Protein AF-A0A950EIN1-F1 (afdb_monomer_lite)

Radius of gyration: 24.36 Å; chains: 1; bounding box: 62×47×71 Å

Structure (mmCIF, N/CA/C/O backbone):
data_AF-A0A950EIN1-F1
#
_entry.id   AF-A0A950EIN1-F1
#
loop_
_atom_site.group_PDB
_atom_site.id
_atom_site.type_symbol
_atom_site.label_atom_id
_atom_site.label_alt_id
_atom_site.label_comp_id
_atom_site.label_asym_id
_atom_site.label_entity_id
_atom_site.label_seq_id
_atom_site.pdbx_PDB_ins_code
_atom_site.Cartn_x
_atom_site.Cartn_y
_atom_site.Cartn_z
_atom_site.occupancy
_atom_site.B_iso_or_equiv
_atom_site.auth_seq_id
_atom_site.auth_comp_id
_atom_site.auth_asym_id
_atom_site.auth_atom_id
_atom_site.pdbx_PDB_model_num
ATOM 1 N N . MET A 1 1 ? 46.227 1.718 -36.761 1.00 53.69 1 MET A N 1
ATOM 2 C CA . MET A 1 1 ? 44.840 1.189 -36.790 1.00 53.69 1 MET A CA 1
ATOM 3 C C . MET A 1 1 ? 43.814 2.268 -36.404 1.00 53.69 1 MET A C 1
ATOM 5 O O . MET A 1 1 ? 42.895 1.989 -35.657 1.00 53.69 1 MET A O 1
ATOM 9 N N . MET A 1 2 ? 43.963 3.513 -36.880 1.00 55.56 2 MET A N 1
ATOM 10 C CA . MET A 1 2 ? 43.024 4.626 -36.601 1.00 55.56 2 MET A CA 1
ATOM 11 C C . MET A 1 2 ? 42.728 5.457 -37.866 1.00 55.56 2 MET A C 1
ATOM 13 O O . MET A 1 2 ? 41.659 6.049 -37.993 1.00 55.56 2 MET A O 1
ATOM 17 N N . ASP A 1 3 ? 43.623 5.422 -38.858 1.00 60.97 3 ASP A N 1
ATOM 18 C CA . ASP A 1 3 ? 43.473 6.119 -40.143 1.00 60.97 3 ASP A CA 1
ATOM 19 C C . ASP A 1 3 ? 42.259 5.715 -41.004 1.00 60.97 3 ASP A C 1
ATOM 21 O O . ASP A 1 3 ? 41.617 6.615 -41.557 1.00 60.97 3 ASP A O 1
ATOM 25 N N . PRO A 1 4 ? 41.855 4.428 -41.118 1.00 64.12 4 PRO A N 1
ATOM 26 C CA . PRO A 1 4 ? 40.702 4.080 -41.953 1.00 64.12 4 PRO A CA 1
ATOM 27 C C . PRO A 1 4 ? 39.376 4.598 -41.371 1.00 64.12 4 PRO A C 1
ATOM 29 O O . PRO A 1 4 ? 38.547 5.117 -42.123 1.00 64.12 4 PRO A O 1
ATOM 32 N N . LEU A 1 5 ? 39.217 4.558 -40.039 1.00 61.38 5 LEU A N 1
ATOM 33 C CA . LEU A 1 5 ? 38.073 5.122 -39.305 1.00 61.38 5 LEU A CA 1
ATOM 34 C C . LEU A 1 5 ? 37.949 6.632 -39.533 1.00 61.38 5 LEU A C 1
ATOM 36 O O . LEU A 1 5 ? 36.859 7.139 -39.800 1.00 61.38 5 LEU A O 1
ATOM 40 N N . ARG A 1 6 ? 39.080 7.346 -39.520 1.00 60.38 6 ARG A N 1
ATOM 41 C CA . ARG A 1 6 ? 39.123 8.793 -39.763 1.00 60.38 6 ARG A CA 1
ATOM 42 C C . ARG A 1 6 ? 38.636 9.162 -41.168 1.00 60.38 6 ARG A C 1
ATOM 44 O O . ARG A 1 6 ? 37.932 10.160 -41.334 1.00 60.38 6 ARG A O 1
ATOM 51 N N . SER A 1 7 ? 38.974 8.356 -42.177 1.00 62.00 7 SER A N 1
ATOM 52 C CA . SER A 1 7 ? 38.569 8.608 -43.569 1.00 62.00 7 SER A CA 1
ATOM 53 C C . SER A 1 7 ? 37.065 8.413 -43.809 1.00 62.00 7 SER A C 1
ATOM 55 O O . SER A 1 7 ? 36.456 9.162 -44.572 1.00 62.00 7 SER A O 1
ATOM 57 N N . ILE A 1 8 ? 36.447 7.442 -43.129 1.00 61.06 8 ILE A N 1
ATOM 58 C CA . ILE A 1 8 ? 35.016 7.134 -43.257 1.00 61.06 8 ILE A CA 1
ATOM 59 C C . ILE A 1 8 ? 34.168 8.236 -42.613 1.00 61.06 8 ILE A C 1
ATOM 61 O O . ILE A 1 8 ? 33.214 8.717 -43.225 1.00 61.06 8 ILE A O 1
ATOM 65 N N . VAL A 1 9 ? 34.562 8.692 -41.420 1.00 65.25 9 VAL A N 1
ATOM 66 C CA . VAL A 1 9 ? 33.862 9.754 -40.679 1.00 65.25 9 VAL A CA 1
ATOM 67 C C . VAL A 1 9 ? 33.910 11.094 -41.423 1.00 65.25 9 VAL A C 1
ATOM 69 O O . VAL A 1 9 ? 32.912 11.806 -41.477 1.00 65.25 9 VAL A O 1
ATOM 72 N N . SER A 1 10 ? 35.043 11.418 -42.052 1.00 70.56 10 SER A N 1
ATOM 73 C CA . SER A 1 10 ? 35.238 12.689 -42.769 1.00 70.56 10 SER A CA 1
ATOM 74 C C . SER A 1 10 ? 34.584 12.737 -44.153 1.00 70.56 10 SER A C 1
ATOM 76 O O . SER A 1 10 ? 34.169 13.807 -44.591 1.00 70.56 10 SER A O 1
ATOM 78 N N . ARG A 1 11 ? 34.462 11.600 -44.853 1.00 75.00 11 ARG A N 1
ATOM 79 C CA . ARG A 1 11 ? 33.905 11.558 -46.218 1.00 75.00 11 ARG A CA 1
ATOM 80 C C . ARG A 1 11 ? 32.382 11.469 -46.270 1.00 75.00 11 ARG A C 1
ATOM 82 O O . ARG A 1 11 ? 31.799 11.871 -47.273 1.00 75.00 11 ARG A O 1
ATOM 89 N N . ARG A 1 12 ? 31.733 10.913 -45.242 1.00 79.69 12 ARG A N 1
ATOM 90 C CA . ARG A 1 12 ? 30.265 10.761 -45.185 1.00 79.69 12 ARG A CA 1
ATOM 91 C C . ARG A 1 12 ? 29.709 11.045 -43.782 1.00 79.69 12 ARG A C 1
ATOM 93 O O . ARG A 1 12 ? 29.059 10.172 -43.203 1.00 79.69 12 ARG A O 1
ATOM 100 N N . PRO A 1 13 ? 29.908 12.260 -43.241 1.00 78.25 13 PRO A N 1
ATOM 101 C CA . PRO A 1 13 ? 29.484 12.592 -41.882 1.00 78.25 13 PRO A CA 1
ATOM 102 C C . PRO A 1 13 ? 27.973 12.403 -41.676 1.00 78.25 13 PRO A C 1
ATOM 104 O O . PRO A 1 13 ? 27.562 11.839 -40.668 1.00 78.25 13 PRO A O 1
ATOM 107 N N . GLY A 1 14 ? 27.143 12.760 -42.665 1.00 82.69 14 GLY A N 1
ATOM 108 C CA . GLY A 1 14 ? 25.686 12.597 -42.578 1.00 82.69 14 GLY A CA 1
ATOM 109 C C . GLY A 1 14 ? 25.215 11.142 -42.461 1.00 82.69 14 GLY A C 1
ATOM 110 O O . GLY A 1 14 ? 24.259 10.871 -41.744 1.00 82.69 14 GLY A O 1
ATOM 111 N N . TRP A 1 15 ? 25.903 10.187 -43.101 1.00 84.81 15 TRP A N 1
ATOM 112 C CA . TRP A 1 15 ? 25.549 8.764 -42.995 1.00 84.81 15 TRP A CA 1
ATOM 113 C C . TRP A 1 15 ? 25.914 8.194 -41.624 1.00 84.81 15 TRP A C 1
ATOM 115 O O . TRP A 1 15 ? 25.146 7.425 -41.052 1.00 84.81 15 TRP A O 1
ATOM 125 N N . VAL A 1 16 ? 27.061 8.607 -41.077 1.00 85.50 16 VAL A N 1
ATOM 126 C CA . VAL A 1 16 ? 27.484 8.219 -39.726 1.00 85.50 16 VAL A CA 1
ATOM 127 C C . VAL A 1 16 ? 26.505 8.771 -38.689 1.00 85.50 16 VAL A C 1
ATOM 129 O O . VAL A 1 16 ? 26.021 8.010 -37.857 1.00 85.50 16 VAL A O 1
ATOM 132 N N . VAL A 1 17 ? 26.149 10.057 -38.781 1.00 87.88 17 VAL A N 1
ATOM 133 C CA . VAL A 1 17 ? 25.165 10.690 -37.886 1.00 87.88 17 VAL A CA 1
ATOM 134 C C . VAL A 1 17 ? 23.791 10.036 -38.026 1.00 87.88 17 VAL A C 1
ATOM 136 O O . VAL A 1 17 ? 23.189 9.682 -37.020 1.00 87.88 17 VAL A O 1
ATOM 139 N N . GLY A 1 18 ? 23.313 9.811 -39.253 1.00 90.38 18 GLY A N 1
ATOM 140 C CA . GLY A 1 18 ? 22.024 9.161 -39.497 1.00 90.38 18 GLY A CA 1
ATOM 141 C C . GLY A 1 18 ? 21.974 7.730 -38.962 1.00 90.38 18 GLY A C 1
ATOM 142 O O . GLY A 1 18 ? 20.998 7.349 -38.327 1.00 90.38 18 GLY A O 1
ATOM 143 N N . THR A 1 19 ? 23.048 6.957 -39.141 1.00 90.00 19 THR A N 1
ATOM 144 C CA . THR A 1 19 ? 23.146 5.595 -38.595 1.00 90.00 19 THR A CA 1
ATOM 145 C C . THR A 1 19 ? 23.112 5.616 -37.070 1.00 90.00 19 THR A C 1
ATOM 147 O O . THR A 1 19 ? 22.338 4.875 -36.473 1.00 90.00 19 THR A O 1
ATOM 150 N N . TRP A 1 20 ? 23.886 6.497 -36.429 1.00 93.25 20 TRP A N 1
ATOM 151 C CA . TRP A 1 20 ? 23.864 6.634 -34.971 1.00 93.25 20 TRP A CA 1
ATOM 152 C C . TRP A 1 20 ? 22.513 7.110 -34.441 1.00 93.25 20 TRP A C 1
ATOM 154 O O . TRP A 1 20 ? 22.058 6.600 -33.422 1.00 93.25 20 TRP A O 1
ATOM 164 N N . PHE A 1 21 ? 21.843 8.024 -35.144 1.00 94.38 21 PHE A N 1
ATOM 165 C CA . PHE A 1 21 ? 20.505 8.480 -34.783 1.00 94.38 21 PHE A CA 1
ATOM 166 C C . PHE A 1 21 ? 19.480 7.346 -34.870 1.00 94.38 21 PHE A C 1
ATOM 168 O O . PHE A 1 21 ? 18.715 7.138 -33.934 1.00 94.38 21 PHE A O 1
ATOM 175 N N . VAL A 1 22 ? 19.498 6.568 -35.958 1.00 93.38 22 VAL A N 1
ATOM 176 C CA . VAL A 1 22 ? 18.621 5.399 -36.123 1.00 93.38 22 VAL A CA 1
ATOM 177 C C . VAL A 1 22 ? 18.891 4.366 -35.034 1.00 93.38 22 VAL A C 1
ATOM 179 O O . VAL A 1 22 ? 17.944 3.869 -34.433 1.00 93.38 22 VAL A O 1
ATOM 182 N N . VAL A 1 23 ? 20.158 4.072 -34.730 1.00 92.94 23 VAL A N 1
ATOM 183 C CA . VAL A 1 23 ? 20.526 3.151 -33.644 1.00 92.94 23 VAL A CA 1
ATOM 184 C C . VAL A 1 23 ? 20.018 3.667 -32.297 1.00 92.94 23 VAL A C 1
ATOM 186 O O . VAL A 1 23 ? 19.372 2.912 -31.577 1.00 92.94 23 VAL A O 1
ATOM 189 N N . ALA A 1 24 ? 20.232 4.944 -31.973 1.00 89.19 24 ALA A N 1
ATOM 190 C CA . ALA A 1 24 ? 19.773 5.539 -30.719 1.00 89.19 24 ALA A CA 1
ATOM 191 C C . ALA A 1 24 ? 18.242 5.524 -30.591 1.00 89.19 24 ALA A C 1
ATOM 193 O O . ALA A 1 24 ? 17.720 5.121 -29.556 1.00 89.19 24 ALA A O 1
ATOM 194 N N . ALA A 1 25 ? 17.518 5.889 -31.652 1.00 88.81 25 ALA A N 1
ATOM 195 C CA . ALA A 1 25 ? 16.057 5.846 -31.678 1.00 88.81 25 ALA A CA 1
ATOM 196 C C . ALA A 1 25 ? 15.528 4.411 -31.542 1.00 88.81 25 ALA A C 1
ATOM 198 O O . ALA A 1 25 ? 14.584 4.165 -30.799 1.00 88.81 25 ALA A O 1
ATOM 199 N N . THR A 1 26 ? 16.171 3.452 -32.213 1.00 88.75 26 THR A N 1
ATOM 200 C CA . THR A 1 26 ? 15.824 2.028 -32.123 1.00 88.75 26 THR A CA 1
ATOM 201 C C . THR A 1 26 ? 16.038 1.514 -30.701 1.00 88.75 26 THR A C 1
ATOM 203 O O . THR A 1 26 ? 15.151 0.881 -30.144 1.00 88.75 26 THR A O 1
ATOM 206 N N . VAL A 1 27 ? 17.173 1.833 -30.073 1.00 86.50 27 VAL A N 1
ATOM 207 C CA . VAL A 1 27 ? 17.439 1.459 -28.678 1.00 86.50 27 VAL A CA 1
ATOM 208 C C . VAL A 1 27 ? 16.444 2.129 -27.733 1.00 86.50 27 VAL A C 1
ATOM 210 O O . VAL A 1 27 ? 15.897 1.446 -26.883 1.00 86.50 27 VAL A O 1
ATOM 213 N N . GLY A 1 28 ? 16.145 3.419 -27.897 1.00 82.50 28 GLY A N 1
ATOM 214 C CA . GLY A 1 28 ? 15.178 4.120 -27.045 1.00 82.50 28 GLY A CA 1
ATOM 215 C C . GLY A 1 28 ? 13.758 3.555 -27.142 1.00 82.50 28 GLY A C 1
ATOM 216 O O . GLY A 1 28 ? 13.084 3.427 -26.127 1.00 82.50 28 GLY A O 1
ATOM 217 N N . LEU A 1 29 ? 13.317 3.172 -28.345 1.00 83.06 29 LEU A N 1
ATOM 218 C CA . LEU A 1 29 ? 11.976 2.624 -28.583 1.00 83.06 29 LEU A CA 1
ATOM 219 C C . LEU A 1 29 ? 11.841 1.144 -28.199 1.00 83.06 29 LEU A C 1
ATOM 221 O O . LEU A 1 29 ? 10.756 0.721 -27.811 1.00 83.06 29 LEU A O 1
ATOM 225 N N . LEU A 1 30 ? 12.910 0.351 -28.333 1.00 81.06 30 LEU A N 1
ATOM 226 C CA . LEU A 1 30 ? 12.907 -1.076 -27.990 1.00 81.06 30 LEU A CA 1
ATOM 227 C C . LEU A 1 30 ? 13.485 -1.383 -26.603 1.00 81.06 30 LEU A C 1
ATOM 229 O O . LEU A 1 30 ? 13.442 -2.543 -26.188 1.00 81.06 30 LEU A O 1
ATOM 233 N N . SER A 1 31 ? 14.039 -0.397 -25.890 1.00 71.12 31 SER A N 1
ATOM 234 C CA . SER A 1 31 ? 14.585 -0.632 -24.556 1.00 71.12 31 SER A CA 1
ATOM 235 C C . SER A 1 31 ? 13.462 -1.105 -23.633 1.00 71.12 31 SER A C 1
ATOM 237 O O . SER A 1 31 ? 12.448 -0.414 -23.510 1.00 71.12 31 SER A O 1
ATOM 239 N N . PRO A 1 32 ? 13.627 -2.250 -22.947 1.00 63.75 32 PRO A N 1
ATOM 240 C CA . PRO A 1 32 ? 12.720 -2.617 -21.876 1.00 63.75 32 PRO A CA 1
AT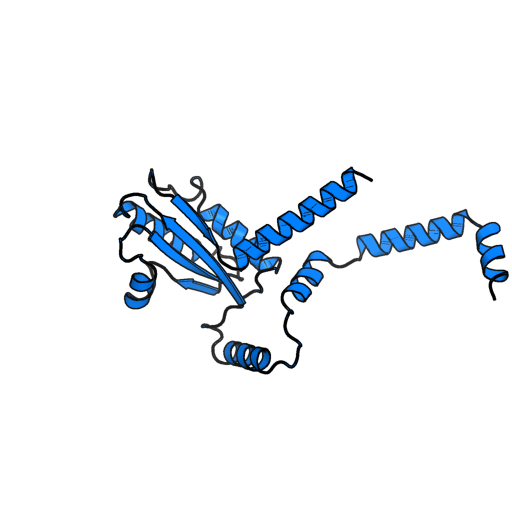OM 241 C C . PRO A 1 32 ? 12.743 -1.532 -20.801 1.00 63.75 32 PRO A C 1
ATOM 243 O O . PRO A 1 32 ? 13.735 -0.814 -20.650 1.00 63.75 32 PRO A O 1
ATOM 246 N N . ASP A 1 33 ? 11.632 -1.424 -20.074 1.00 62.91 33 ASP A N 1
ATOM 247 C CA . ASP A 1 33 ? 11.462 -0.471 -18.985 1.00 62.91 33 ASP A CA 1
ATOM 248 C C . ASP A 1 33 ? 12.595 -0.661 -17.962 1.00 62.91 33 ASP A C 1
ATOM 250 O O . ASP A 1 33 ? 12.606 -1.612 -17.172 1.00 62.91 33 ASP A O 1
ATOM 254 N N . LEU A 1 34 ? 13.604 0.211 -18.036 1.00 58.88 34 LEU A N 1
ATOM 255 C CA . LEU A 1 34 ? 14.795 0.138 -17.196 1.00 58.88 34 LEU A CA 1
ATOM 256 C C . LEU A 1 34 ? 14.424 0.308 -15.725 1.00 58.88 34 LEU A C 1
ATOM 258 O O . LEU A 1 34 ? 15.117 -0.227 -14.868 1.00 58.88 34 LEU A O 1
ATOM 262 N N . THR A 1 35 ? 13.306 0.975 -15.427 1.00 57.88 35 THR A N 1
ATOM 263 C CA . THR A 1 35 ? 12.780 1.109 -14.069 1.00 57.88 35 THR A CA 1
ATOM 264 C C . THR A 1 35 ? 12.330 -0.243 -13.523 1.00 57.88 35 THR A C 1
ATOM 266 O O . THR A 1 35 ? 12.582 -0.543 -12.358 1.00 57.88 35 THR A O 1
ATOM 269 N N . ARG A 1 36 ? 11.758 -1.117 -14.361 1.00 59.41 36 ARG A N 1
ATOM 270 C CA . ARG A 1 36 ? 11.420 -2.492 -13.965 1.00 59.41 36 ARG A CA 1
ATOM 271 C C . ARG A 1 36 ? 12.670 -3.327 -13.672 1.00 59.41 36 ARG A C 1
ATOM 273 O O . ARG A 1 36 ? 12.720 -3.996 -12.645 1.00 59.41 36 ARG A O 1
ATOM 280 N N . LEU A 1 37 ? 13.678 -3.264 -14.542 1.00 57.62 37 LEU A N 1
ATOM 281 C CA . LEU A 1 37 ? 14.945 -3.989 -14.361 1.00 57.62 37 LEU A CA 1
ATOM 282 C C . LEU A 1 37 ? 15.751 -3.469 -13.161 1.00 57.62 37 LEU A C 1
ATOM 284 O O . LEU A 1 37 ? 16.347 -4.257 -12.430 1.00 57.62 37 LEU A O 1
ATOM 288 N N . ALA A 1 38 ? 15.747 -2.154 -12.933 1.00 55.19 38 ALA A N 1
ATOM 289 C CA . ALA A 1 38 ? 16.393 -1.530 -11.784 1.00 55.19 38 ALA A CA 1
ATOM 290 C C . ALA A 1 38 ? 15.693 -1.907 -10.474 1.00 55.19 38 ALA A C 1
ATOM 292 O O . ALA A 1 38 ? 16.374 -2.253 -9.518 1.00 55.19 38 ALA A O 1
ATOM 293 N N . ALA A 1 39 ? 14.358 -1.932 -10.438 1.00 55.00 39 ALA A N 1
ATOM 294 C CA . ALA A 1 39 ? 13.599 -2.412 -9.284 1.00 55.00 39 ALA A CA 1
ATOM 295 C C . ALA A 1 39 ? 13.897 -3.888 -8.959 1.00 55.00 39 ALA A C 1
ATOM 297 O O . ALA A 1 39 ? 14.145 -4.237 -7.806 1.00 55.00 39 ALA A O 1
ATOM 298 N N . GLU A 1 40 ? 13.935 -4.755 -9.975 1.00 56.88 40 GLU A N 1
ATOM 299 C CA . GLU A 1 40 ? 14.316 -6.165 -9.812 1.00 56.88 40 GLU A CA 1
ATOM 300 C C . GLU A 1 40 ? 15.769 -6.314 -9.301 1.00 56.88 40 GLU A C 1
ATOM 302 O O . GLU A 1 40 ? 16.059 -7.209 -8.506 1.00 56.88 40 GLU A O 1
ATOM 307 N N . GLY A 1 41 ? 16.676 -5.411 -9.696 1.00 55.28 41 GLY A N 1
ATOM 308 C CA . GLY A 1 41 ? 18.058 -5.350 -9.207 1.00 55.28 41 GLY A CA 1
ATOM 309 C C . GLY A 1 41 ? 18.198 -4.807 -7.779 1.00 55.28 41 GLY A C 1
ATOM 310 O O . GLY A 1 41 ? 18.946 -5.375 -6.985 1.00 55.28 41 GLY A O 1
ATOM 311 N N . GLN A 1 42 ? 17.455 -3.756 -7.423 1.00 51.00 42 GLN A N 1
ATOM 312 C CA . GLN A 1 42 ? 17.476 -3.132 -6.093 1.00 51.00 42 GLN A CA 1
ATOM 313 C C . GLN A 1 42 ? 16.915 -4.063 -5.012 1.00 51.00 42 GLN A C 1
ATOM 315 O O . GLN A 1 42 ? 17.393 -4.046 -3.883 1.00 51.00 42 GLN A O 1
ATOM 320 N N . ALA A 1 43 ? 15.940 -4.911 -5.355 1.00 56.31 43 ALA A N 1
ATOM 321 C CA . ALA A 1 43 ? 15.446 -5.960 -4.461 1.00 56.31 43 ALA A CA 1
ATOM 322 C C . ALA A 1 43 ? 16.502 -7.054 -4.189 1.00 56.31 43 ALA A C 1
ATOM 324 O O . ALA A 1 43 ? 16.407 -7.797 -3.212 1.00 56.31 43 ALA A O 1
ATOM 325 N N . LYS A 1 44 ? 17.544 -7.147 -5.025 1.00 58.78 44 LYS A N 1
ATOM 326 C CA . LYS A 1 44 ? 18.588 -8.173 -4.969 1.00 58.78 44 LYS A CA 1
ATOM 327 C C . LYS A 1 44 ? 19.851 -7.667 -4.267 1.00 58.78 44 LYS A C 1
ATOM 329 O O . LYS A 1 44 ? 20.954 -7.740 -4.800 1.00 58.78 44 LYS A O 1
ATOM 334 N N . LEU A 1 45 ? 19.692 -7.173 -3.039 1.00 64.12 45 LEU A N 1
ATOM 335 C CA . LEU A 1 45 ? 20.821 -6.778 -2.182 1.00 64.12 45 LEU A CA 1
ATOM 336 C C . LEU A 1 45 ? 21.637 -7.981 -1.681 1.00 64.12 45 LEU A C 1
ATOM 338 O O . LEU A 1 45 ? 22.793 -7.835 -1.291 1.00 64.12 45 LEU A O 1
ATOM 342 N N . LEU A 1 46 ? 21.040 -9.175 -1.693 1.00 66.25 46 LEU A N 1
ATOM 343 C CA . LEU A 1 46 ? 21.699 -10.416 -1.304 1.00 66.25 46 LEU A CA 1
ATOM 344 C C . LEU A 1 46 ? 22.325 -11.102 -2.521 1.00 66.25 46 LEU A C 1
ATOM 346 O O . LEU A 1 46 ? 21.723 -11.186 -3.595 1.00 66.25 46 LEU A O 1
ATOM 350 N N . THR A 1 47 ? 23.529 -11.650 -2.341 1.00 65.56 47 THR A N 1
ATOM 351 C CA . THR A 1 47 ? 24.143 -12.523 -3.343 1.00 65.56 47 THR A CA 1
ATOM 352 C C . THR A 1 47 ? 23.246 -13.742 -3.572 1.00 65.56 47 THR A C 1
ATOM 354 O O . THR A 1 47 ? 22.641 -14.274 -2.636 1.00 65.56 47 THR A O 1
ATOM 357 N N . GLY A 1 48 ? 23.139 -14.177 -4.832 1.00 64.44 48 GLY A N 1
ATOM 358 C CA . GLY A 1 48 ? 22.180 -15.207 -5.258 1.00 64.44 48 GLY A CA 1
ATOM 359 C C . GLY A 1 48 ? 22.298 -16.556 -4.537 1.00 64.44 48 GLY A C 1
ATOM 360 O O . GLY A 1 48 ? 21.340 -17.320 -4.554 1.00 64.44 48 GLY A O 1
ATOM 361 N N . ASP A 1 49 ? 23.424 -16.809 -3.863 1.00 70.62 49 ASP A N 1
ATOM 362 C CA . ASP A 1 49 ? 23.722 -18.057 -3.153 1.00 70.62 49 ASP A CA 1
ATOM 363 C C . ASP A 1 49 ? 23.692 -17.939 -1.622 1.00 70.62 49 ASP A C 1
ATOM 365 O O . ASP A 1 49 ? 24.063 -18.886 -0.928 1.00 70.62 49 ASP A O 1
ATOM 369 N N . SER A 1 50 ? 23.262 -16.804 -1.060 1.00 84.38 50 SER A N 1
ATOM 370 C CA . SER A 1 50 ? 23.176 -16.680 0.400 1.00 84.38 50 SER A CA 1
ATOM 371 C C . SER A 1 50 ? 22.219 -17.724 0.998 1.00 84.38 50 SER A C 1
ATOM 373 O O . SER A 1 50 ? 21.112 -17.948 0.498 1.00 84.38 50 SER A O 1
ATOM 375 N N . GLU A 1 51 ? 22.633 -18.361 2.098 1.00 86.06 51 GLU A N 1
ATOM 376 C CA . GLU A 1 51 ? 21.811 -19.361 2.793 1.00 86.06 51 GLU A CA 1
ATOM 377 C C . GLU A 1 51 ? 20.464 -18.774 3.237 1.00 86.06 51 GLU A C 1
ATOM 379 O O . GLU A 1 51 ? 19.432 -19.434 3.112 1.00 86.06 51 GLU A O 1
ATOM 384 N N . SER A 1 52 ? 20.449 -17.500 3.645 1.00 83.50 52 SER A N 1
ATOM 385 C CA . SER A 1 52 ? 19.235 -16.761 4.003 1.00 83.50 52 SER A CA 1
ATOM 386 C C . SER A 1 52 ? 18.241 -16.661 2.845 1.00 83.50 52 SER A C 1
ATOM 388 O O . SER A 1 52 ? 17.049 -16.887 3.046 1.00 83.50 52 SER A O 1
ATOM 390 N N . LEU A 1 53 ? 18.713 -16.376 1.623 1.00 81.31 53 LEU A N 1
ATOM 391 C CA . LEU A 1 53 ? 17.848 -16.324 0.442 1.00 81.31 53 LEU A CA 1
ATOM 392 C C . LEU A 1 53 ? 17.294 -17.712 0.110 1.00 81.31 53 LEU A C 1
ATOM 394 O O . LEU A 1 53 ? 16.108 -17.851 -0.173 1.00 81.31 53 LEU A O 1
ATOM 398 N N . ARG A 1 54 ? 18.123 -18.757 0.195 1.00 82.81 54 ARG A N 1
ATOM 399 C CA . ARG A 1 54 ? 17.677 -20.138 -0.045 1.00 82.81 54 ARG A CA 1
ATOM 400 C C . ARG A 1 54 ? 16.613 -20.576 0.957 1.00 82.81 54 ARG A C 1
ATOM 402 O O . ARG A 1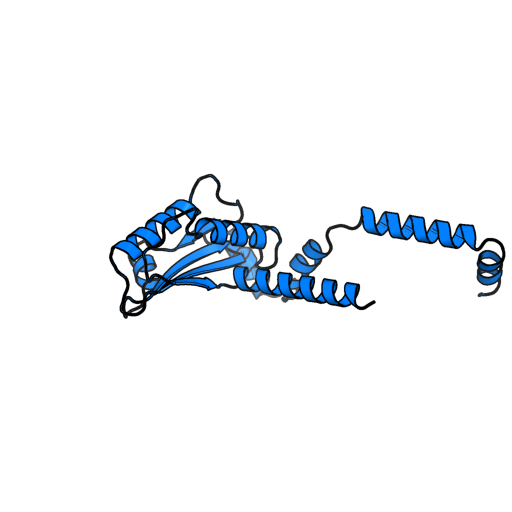 54 ? 15.618 -21.167 0.547 1.00 82.81 54 ARG A O 1
ATOM 409 N N . ALA A 1 55 ? 16.800 -20.263 2.238 1.00 86.31 55 ALA A N 1
ATOM 410 C CA . ALA A 1 55 ? 15.817 -20.543 3.278 1.00 86.31 55 ALA A CA 1
ATOM 411 C C . ALA A 1 55 ? 14.510 -19.773 3.036 1.00 86.31 55 ALA A C 1
ATOM 413 O O . ALA A 1 55 ? 13.440 -20.375 3.062 1.00 86.31 55 ALA A O 1
ATOM 414 N N . ALA A 1 56 ? 14.583 -18.476 2.716 1.00 81.88 56 ALA A N 1
ATOM 415 C CA . ALA A 1 56 ? 13.405 -17.663 2.411 1.00 81.88 56 ALA A CA 1
ATOM 416 C C . ALA A 1 56 ? 12.629 -18.188 1.188 1.00 81.88 56 ALA A C 1
ATOM 418 O O . ALA A 1 56 ? 11.406 -18.304 1.234 1.00 81.88 56 ALA A O 1
ATOM 419 N N . LEU A 1 57 ? 13.334 -18.576 0.120 1.00 82.62 57 LEU A N 1
ATOM 420 C CA . LEU A 1 57 ? 12.727 -19.182 -1.069 1.00 82.62 57 LEU A CA 1
ATOM 421 C C . LEU A 1 57 ? 12.107 -20.551 -0.771 1.00 82.62 57 LEU A C 1
ATOM 423 O O . LEU A 1 57 ? 11.088 -20.897 -1.365 1.00 82.62 57 LEU A O 1
ATOM 427 N N . GLN A 1 58 ? 12.706 -21.339 0.125 1.00 87.50 58 GLN A N 1
ATOM 428 C CA . GLN A 1 58 ? 12.137 -22.617 0.551 1.00 87.50 58 GLN A CA 1
ATOM 429 C C . GLN A 1 58 ? 10.847 -22.404 1.351 1.00 87.50 58 GLN A C 1
ATOM 431 O O . GLN A 1 58 ? 9.841 -23.040 1.053 1.00 87.50 58 GLN A O 1
ATOM 436 N N . VAL A 1 59 ? 10.835 -21.445 2.283 1.00 85.56 59 VAL A N 1
ATOM 437 C CA . VAL A 1 59 ? 9.620 -21.063 3.019 1.00 85.56 59 VAL A CA 1
ATOM 438 C C . VAL A 1 59 ? 8.516 -20.612 2.061 1.00 85.56 59 VAL A C 1
ATOM 440 O O . VAL A 1 59 ? 7.369 -21.013 2.228 1.00 85.56 59 VAL A O 1
ATOM 443 N N . GLY A 1 60 ? 8.856 -19.843 1.023 1.00 83.25 60 GLY A N 1
ATOM 444 C CA . GLY A 1 60 ? 7.896 -19.425 -0.002 1.00 83.25 60 GLY A CA 1
ATOM 445 C C . GLY A 1 60 ? 7.279 -20.577 -0.796 1.00 83.25 60 GLY A C 1
ATOM 446 O O . GLY A 1 60 ? 6.111 -20.505 -1.170 1.00 83.25 60 GLY A O 1
ATOM 447 N N . LYS A 1 61 ? 8.033 -21.659 -1.024 1.00 85.44 61 LYS A N 1
ATOM 448 C CA . LYS A 1 61 ? 7.536 -22.866 -1.703 1.00 85.44 61 LYS A CA 1
ATOM 449 C C . LYS A 1 61 ? 6.642 -23.712 -0.805 1.00 85.44 61 LYS A C 1
ATOM 451 O O . LYS A 1 61 ? 5.622 -24.208 -1.274 1.00 85.44 61 LYS A O 1
ATOM 456 N N . ASP A 1 62 ? 7.034 -23.880 0.454 1.00 90.94 62 ASP A N 1
ATOM 457 C CA . ASP A 1 62 ? 6.366 -24.793 1.384 1.00 90.94 62 ASP A CA 1
ATOM 458 C C . ASP A 1 62 ? 5.135 -24.150 2.051 1.00 90.94 62 ASP A C 1
ATOM 460 O O . ASP A 1 62 ? 4.179 -24.849 2.388 1.00 90.94 62 ASP A O 1
ATOM 464 N N . TRP A 1 63 ? 5.115 -22.818 2.193 1.00 87.12 63 TRP A N 1
ATOM 465 C CA . TRP A 1 63 ? 3.995 -22.057 2.761 1.00 87.12 63 TRP A CA 1
ATOM 466 C C . TRP A 1 63 ? 3.604 -20.854 1.885 1.00 87.12 63 TRP A C 1
ATOM 468 O O . TRP A 1 63 ? 3.728 -19.703 2.323 1.00 87.12 63 TRP A O 1
ATOM 478 N N . PRO A 1 64 ? 3.076 -21.090 0.670 1.00 80.62 64 PRO A N 1
ATOM 479 C CA . PRO A 1 64 ? 2.737 -20.021 -0.271 1.00 80.62 64 PRO A CA 1
ATOM 480 C C . PRO A 1 64 ? 1.690 -19.047 0.287 1.00 80.62 64 PRO A C 1
ATOM 482 O O . PRO A 1 64 ? 1.777 -17.849 0.045 1.00 80.62 64 PRO A O 1
ATOM 485 N N . ASP A 1 65 ? 0.754 -19.534 1.107 1.00 77.31 65 ASP A N 1
ATOM 486 C CA . ASP A 1 65 ? -0.288 -18.703 1.729 1.00 77.31 65 ASP A CA 1
ATOM 487 C C . ASP A 1 65 ? 0.252 -17.806 2.860 1.00 77.31 65 ASP A C 1
ATOM 489 O O . ASP A 1 65 ? -0.370 -16.810 3.255 1.00 77.31 65 ASP A O 1
ATOM 493 N N . GLN A 1 66 ? 1.414 -18.164 3.419 1.00 79.00 66 GLN A N 1
ATOM 494 C CA . GLN A 1 66 ? 2.047 -17.405 4.496 1.00 79.00 66 GLN A CA 1
ATOM 495 C C . GLN A 1 66 ? 3.102 -16.426 3.990 1.00 79.00 66 GLN A C 1
ATOM 497 O O . GLN A 1 66 ? 3.314 -15.395 4.637 1.00 79.00 66 GLN A O 1
ATOM 502 N N . TYR A 1 67 ? 3.703 -16.733 2.845 1.00 85.81 67 TYR A N 1
ATOM 503 C CA . TYR A 1 67 ? 4.778 -15.982 2.226 1.00 85.81 67 TYR A CA 1
ATOM 504 C C . TYR A 1 67 ? 4.319 -14.646 1.638 1.00 85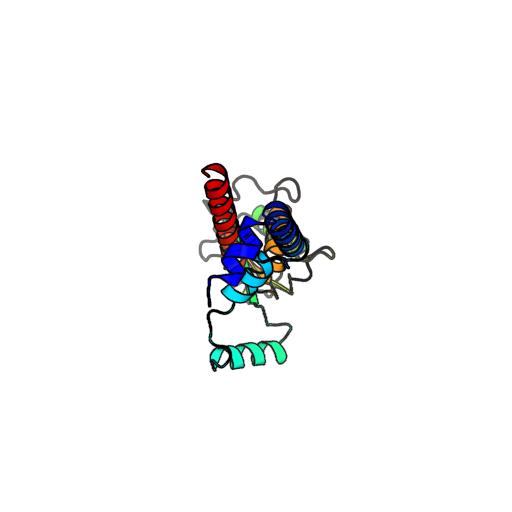.81 67 TYR A C 1
ATOM 506 O O . TYR A 1 67 ? 3.233 -14.508 1.078 1.00 85.81 67 TYR A O 1
ATOM 514 N N . TYR A 1 68 ? 5.180 -13.648 1.779 1.00 89.44 68 TYR A N 1
ATOM 515 C CA . TYR A 1 68 ? 5.057 -12.336 1.166 1.00 89.44 68 TYR A CA 1
ATOM 516 C C . TYR A 1 68 ? 6.460 -11.758 0.990 1.00 89.44 68 TYR A C 1
ATOM 518 O O . TYR A 1 68 ? 7.385 -12.135 1.709 1.00 89.44 68 TYR A O 1
ATOM 526 N N . GLU A 1 69 ? 6.617 -10.855 0.030 1.00 88.56 69 GLU A N 1
ATOM 527 C CA . GLU A 1 69 ? 7.907 -10.237 -0.295 1.00 88.56 69 GLU A CA 1
ATOM 528 C C . GLU A 1 69 ? 8.006 -8.793 0.189 1.00 88.56 69 GLU A C 1
ATOM 530 O O . GLU A 1 69 ? 9.108 -8.278 0.352 1.00 88.56 69 GLU A O 1
ATOM 535 N N . SER A 1 70 ? 6.866 -8.141 0.420 1.00 92.69 70 SER A N 1
ATOM 536 C CA . SER A 1 70 ? 6.808 -6.808 1.012 1.00 92.69 70 SER A CA 1
ATOM 537 C C . SER A 1 70 ? 5.495 -6.571 1.757 1.00 92.69 70 SER A C 1
ATOM 539 O O . SER A 1 70 ? 4.555 -7.371 1.699 1.00 92.69 70 SER A O 1
ATOM 541 N N . LEU A 1 71 ? 5.446 -5.479 2.505 1.00 95.50 71 LEU A N 1
ATOM 542 C CA . LEU A 1 71 ? 4.403 -5.111 3.441 1.00 95.50 71 LEU A CA 1
ATOM 543 C C . LEU A 1 71 ? 4.036 -3.631 3.263 1.00 95.50 71 LEU A C 1
ATOM 545 O O . LEU A 1 71 ? 4.884 -2.743 3.323 1.00 95.50 71 LEU A O 1
ATOM 549 N N . ALA A 1 72 ? 2.742 -3.361 3.137 1.00 96.94 72 ALA A N 1
ATOM 550 C CA . ALA A 1 72 ? 2.179 -2.034 3.353 1.00 96.94 72 ALA A CA 1
ATOM 551 C C . ALA A 1 72 ? 1.415 -2.026 4.680 1.00 96.94 72 ALA A C 1
ATOM 553 O O . ALA A 1 72 ? 0.710 -2.978 5.008 1.00 96.94 72 ALA A O 1
ATOM 554 N N . ILE A 1 73 ? 1.545 -0.961 5.458 1.00 97.12 73 ILE A N 1
ATOM 555 C CA . ILE A 1 73 ? 0.857 -0.779 6.736 1.00 97.12 73 ILE A CA 1
ATOM 556 C C . ILE A 1 73 ? 0.036 0.494 6.638 1.00 97.12 73 ILE A C 1
ATOM 558 O O . ILE A 1 73 ? 0.568 1.537 6.265 1.00 97.12 73 ILE A O 1
ATOM 562 N N . VAL A 1 74 ? -1.231 0.424 7.034 1.00 96.81 74 VAL A N 1
ATOM 563 C CA . VAL A 1 74 ? -2.022 1.615 7.341 1.00 96.81 74 VAL A CA 1
ATOM 564 C C . VAL A 1 74 ? -2.242 1.697 8.845 1.00 96.81 74 VAL A C 1
ATOM 566 O O . VAL A 1 74 ? -2.707 0.746 9.477 1.00 96.81 74 VAL A O 1
ATOM 569 N N . ALA A 1 75 ? -1.868 2.832 9.421 1.00 97.19 75 ALA A N 1
ATOM 570 C CA . ALA A 1 75 ? -2.059 3.156 10.822 1.00 97.19 75 ALA A CA 1
ATOM 571 C C . ALA A 1 75 ? -3.204 4.157 10.960 1.00 97.19 75 ALA A C 1
ATOM 573 O O . ALA A 1 75 ? -3.165 5.257 10.407 1.00 97.19 75 ALA A O 1
ATOM 574 N N . LEU A 1 76 ? -4.227 3.759 11.707 1.00 97.50 76 LEU A N 1
ATOM 575 C CA . LEU A 1 76 ? -5.372 4.586 12.054 1.00 97.50 76 LEU A CA 1
ATOM 576 C C . LEU A 1 76 ? -5.121 5.156 13.439 1.00 97.50 76 LEU A C 1
ATOM 578 O O . LEU A 1 76 ? -5.071 4.400 14.404 1.00 97.50 76 LEU A O 1
ATOM 582 N N . HIS A 1 77 ? -4.936 6.466 13.532 1.00 97.94 77 HIS A N 1
ATOM 583 C CA . HIS A 1 77 ? -4.566 7.135 14.771 1.00 97.94 77 HIS A CA 1
ATOM 584 C C . HIS A 1 77 ? -5.593 8.201 15.133 1.00 97.94 77 HIS A C 1
ATOM 586 O O . HIS A 1 77 ? -5.958 9.032 14.304 1.00 97.94 77 HIS A O 1
ATOM 592 N N . ARG A 1 78 ? -6.045 8.205 16.386 1.00 97.56 78 ARG A N 1
ATOM 593 C CA . ARG A 1 78 ? -6.858 9.294 16.929 1.00 97.56 78 ARG A CA 1
ATOM 594 C C . ARG A 1 78 ? -6.223 9.828 18.211 1.00 97.56 78 ARG A C 1
ATOM 596 O O . ARG A 1 78 ? -6.188 9.101 19.211 1.00 97.56 78 ARG A O 1
ATOM 603 N N . PRO A 1 79 ? -5.820 11.111 18.236 1.00 94.06 79 PRO A N 1
ATOM 604 C CA . PRO A 1 79 ? -5.450 11.775 19.477 1.00 94.06 79 PRO A CA 1
ATOM 605 C C . PRO A 1 79 ? -6.601 11.686 20.492 1.00 94.06 79 PRO A C 1
ATOM 607 O O . PRO A 1 79 ? -7.712 12.139 20.222 1.00 94.06 79 PRO A O 1
ATOM 610 N N . GLY A 1 80 ? -6.346 11.080 21.654 1.00 92.00 80 GLY A N 1
ATOM 611 C CA . GLY A 1 80 ? -7.352 10.884 22.708 1.00 92.00 80 GLY A CA 1
ATOM 612 C C . GLY A 1 80 ? -8.063 9.523 22.711 1.00 92.00 80 GLY A C 1
ATOM 613 O O . GLY A 1 80 ? -8.892 9.299 23.590 1.00 92.00 80 GLY A O 1
ATOM 614 N N . GLY A 1 81 ? -7.711 8.611 21.798 1.00 96.94 81 GLY A N 1
ATOM 615 C CA . GLY A 1 81 ? -8.197 7.226 21.788 1.00 96.94 81 GLY A CA 1
ATOM 616 C C . GLY A 1 81 ? -9.220 6.955 20.689 1.00 96.94 81 GLY A C 1
ATOM 617 O O . GLY A 1 81 ? -10.055 7.804 20.387 1.00 96.94 81 GLY A O 1
ATOM 618 N N . LEU A 1 82 ? -9.154 5.766 20.090 1.00 97.44 82 LEU A N 1
ATOM 619 C CA . LEU A 1 82 ? -10.049 5.323 19.026 1.00 97.44 82 LEU A CA 1
ATOM 620 C C . LEU A 1 82 ? -11.479 5.150 19.535 1.00 97.44 82 LEU A C 1
ATOM 622 O O . LEU A 1 82 ? -11.747 4.660 20.632 1.00 97.44 82 LEU A O 1
ATOM 626 N N . THR A 1 83 ? -12.420 5.539 18.688 1.00 96.88 83 THR A N 1
ATOM 627 C CA . THR A 1 83 ? -13.853 5.405 18.919 1.00 96.88 83 THR A CA 1
ATOM 628 C C . THR A 1 83 ? -14.404 4.167 18.215 1.00 96.88 83 THR A C 1
ATOM 630 O O . THR A 1 83 ? -13.795 3.589 17.312 1.00 96.88 83 THR A O 1
ATOM 633 N N . GLN A 1 84 ? -15.640 3.791 18.548 1.00 95.88 84 GLN A N 1
ATOM 634 C CA . GLN A 1 84 ? -16.337 2.713 17.843 1.00 95.88 84 GLN A CA 1
ATOM 635 C C . GLN A 1 84 ? -16.495 2.990 16.334 1.00 95.88 84 GLN A C 1
ATOM 637 O O . GLN A 1 84 ? -16.483 2.049 15.534 1.00 95.88 84 GLN A O 1
ATOM 642 N N . ALA A 1 85 ? -16.618 4.263 15.939 1.00 95.69 85 ALA A N 1
ATOM 643 C CA . ALA A 1 85 ? -16.697 4.668 14.539 1.00 95.69 85 ALA A CA 1
ATOM 644 C C . ALA A 1 85 ? -15.373 4.431 13.795 1.00 95.69 85 ALA A C 1
ATOM 646 O O . ALA A 1 85 ? -15.402 4.013 12.636 1.00 95.69 85 ALA A O 1
ATOM 647 N N . ASP A 1 86 ? -14.235 4.616 14.469 1.00 96.62 86 ASP A N 1
ATOM 648 C CA . ASP A 1 86 ? -12.906 4.375 13.899 1.00 96.62 86 ASP A CA 1
ATOM 649 C C . ASP A 1 86 ? -12.658 2.881 13.706 1.00 96.62 86 ASP A C 1
ATOM 651 O O . ASP A 1 86 ? -12.295 2.457 12.613 1.00 96.62 86 ASP A O 1
ATOM 655 N N . HIS A 1 87 ? -12.999 2.054 14.697 1.00 96.62 87 HIS A N 1
ATOM 656 C CA . HIS A 1 87 ? -12.945 0.597 14.542 1.00 96.62 87 HIS A CA 1
ATOM 657 C C . HIS A 1 87 ? -13.880 0.098 13.429 1.00 96.62 87 HIS A C 1
ATOM 659 O O . HIS A 1 87 ? -13.578 -0.850 12.701 1.00 96.62 87 HIS A O 1
ATOM 665 N N . ALA A 1 88 ? -15.052 0.724 13.272 1.00 95.69 88 ALA A N 1
ATOM 666 C CA . ALA A 1 88 ? -15.949 0.416 12.164 1.00 95.69 88 ALA A CA 1
ATOM 667 C C . ALA A 1 88 ? -15.350 0.831 10.815 1.00 95.69 88 ALA A C 1
ATOM 669 O O . ALA A 1 88 ? -15.512 0.101 9.838 1.00 95.69 88 ALA A O 1
ATOM 670 N N . TYR A 1 89 ? -14.657 1.968 10.756 1.00 95.69 89 TYR A N 1
ATOM 671 C CA . TYR A 1 89 ? -13.908 2.393 9.578 1.00 95.69 89 TYR A CA 1
ATOM 672 C C . TYR A 1 89 ? -12.787 1.401 9.244 1.00 95.69 89 TYR A C 1
ATOM 674 O O . TYR A 1 89 ? -12.717 0.948 8.105 1.00 95.69 89 TYR A O 1
ATOM 682 N N . ALA A 1 90 ? -12.004 0.962 10.232 1.00 95.94 90 ALA A N 1
ATOM 683 C CA . ALA A 1 90 ? -10.934 -0.022 10.070 1.00 95.94 90 ALA A CA 1
ATOM 684 C C . ALA A 1 90 ? -11.435 -1.347 9.467 1.00 95.94 90 ALA A C 1
ATOM 686 O O . ALA A 1 90 ? -10.832 -1.895 8.537 1.00 95.94 90 ALA A O 1
ATOM 687 N N . ARG A 1 91 ? -12.594 -1.837 9.935 1.00 95.88 91 ARG A N 1
ATOM 688 C CA . ARG A 1 91 ? -13.261 -3.017 9.359 1.00 95.88 91 ARG A CA 1
ATOM 689 C C . ARG A 1 91 ? -13.681 -2.791 7.911 1.00 95.88 91 ARG A C 1
ATOM 691 O O . ARG A 1 91 ? -13.349 -3.613 7.065 1.00 95.88 91 ARG A O 1
ATOM 698 N N . ARG A 1 92 ? -14.355 -1.674 7.612 1.00 94.75 92 ARG A N 1
ATOM 699 C CA . ARG A 1 92 ? -14.783 -1.353 6.238 1.00 94.75 92 ARG A CA 1
ATOM 700 C C . ARG A 1 92 ? -13.597 -1.206 5.287 1.00 94.75 92 ARG A C 1
ATOM 702 O O . ARG A 1 92 ? -13.680 -1.669 4.155 1.00 94.75 92 ARG A O 1
ATOM 709 N N . LEU A 1 93 ? -12.506 -0.592 5.743 1.00 95.19 93 LEU A N 1
ATOM 710 C CA . LEU A 1 93 ? -11.280 -0.460 4.964 1.00 95.19 93 LEU A CA 1
ATOM 711 C C . LEU A 1 93 ? -10.667 -1.836 4.680 1.00 95.19 93 LEU A C 1
ATOM 713 O O . LEU A 1 93 ? -10.369 -2.140 3.529 1.00 95.19 93 LEU A O 1
ATOM 717 N N . SER A 1 94 ? -10.569 -2.703 5.693 1.00 95.25 94 SER A N 1
ATOM 718 C CA . SER A 1 94 ? -10.091 -4.085 5.521 1.00 95.25 94 SER A CA 1
ATOM 719 C C . SER A 1 94 ? -10.942 -4.864 4.510 1.00 95.25 94 SER A C 1
ATOM 721 O O . SER A 1 94 ? -10.406 -5.496 3.600 1.00 95.25 94 SER A O 1
ATOM 723 N N . ASP A 1 95 ? -12.270 -4.766 4.621 1.00 93.88 95 ASP A N 1
ATOM 724 C CA . ASP A 1 95 ? -13.210 -5.412 3.699 1.00 93.88 95 ASP A CA 1
ATOM 725 C C . ASP A 1 95 ? -13.050 -4.872 2.272 1.00 93.88 95 ASP A C 1
ATOM 727 O O . ASP A 1 95 ? -13.057 -5.633 1.305 1.00 93.88 95 ASP A O 1
ATOM 731 N N . ARG A 1 96 ? -12.857 -3.556 2.131 1.00 92.44 96 ARG A N 1
ATOM 732 C CA . ARG A 1 96 ? -12.658 -2.908 0.834 1.00 92.44 96 ARG A CA 1
ATOM 733 C C . ARG A 1 96 ? -11.367 -3.365 0.165 1.00 92.44 96 ARG A C 1
ATOM 735 O O . ARG A 1 96 ? -11.384 -3.573 -1.049 1.00 92.44 96 ARG A O 1
ATOM 742 N N . ILE A 1 97 ? -10.286 -3.524 0.931 1.00 93.88 97 ILE A N 1
ATOM 743 C CA . ILE A 1 97 ? -8.996 -4.019 0.431 1.00 93.88 97 ILE A CA 1
ATOM 744 C C . ILE A 1 97 ? -9.113 -5.484 -0.020 1.00 93.88 97 ILE A C 1
ATOM 746 O O . ILE A 1 97 ? -8.471 -5.887 -0.987 1.00 93.88 97 ILE A O 1
ATOM 750 N N . MET A 1 98 ? -9.960 -6.277 0.640 1.00 92.19 98 MET A N 1
ATOM 751 C CA . MET A 1 98 ? -10.210 -7.683 0.298 1.00 92.19 98 MET A CA 1
ATOM 752 C C . MET A 1 98 ? -11.281 -7.909 -0.774 1.00 92.19 98 MET A C 1
ATOM 754 O O . MET A 1 98 ? -11.579 -9.057 -1.099 1.00 92.19 98 MET A O 1
ATOM 758 N N . ALA A 1 99 ? -11.838 -6.848 -1.356 1.00 92.00 99 ALA A N 1
ATOM 759 C CA . ALA A 1 99 ? -12.821 -6.963 -2.425 1.00 92.00 99 ALA A CA 1
ATOM 760 C C . ALA A 1 99 ? -12.250 -7.633 -3.692 1.00 92.00 99 ALA A C 1
ATOM 762 O O . ALA A 1 99 ? -11.042 -7.700 -3.913 1.00 92.00 99 ALA A O 1
ATOM 763 N N . THR A 1 100 ? -13.141 -8.109 -4.564 1.00 91.62 100 THR A N 1
ATOM 764 C CA . THR A 1 100 ? -12.787 -8.875 -5.773 1.00 91.62 100 THR A CA 1
ATOM 765 C C . THR A 1 100 ? -11.939 -8.093 -6.782 1.00 91.62 100 THR A C 1
ATOM 767 O O . THR A 1 100 ? -11.212 -8.702 -7.559 1.00 91.62 100 THR A O 1
ATOM 770 N N . ASP A 1 101 ? -11.991 -6.759 -6.767 1.00 93.00 101 ASP A N 1
ATOM 771 C CA . ASP A 1 101 ? -11.185 -5.884 -7.630 1.00 93.00 101 ASP A CA 1
ATOM 772 C C . ASP A 1 101 ? -9.775 -5.600 -7.075 1.00 93.00 101 ASP A C 1
ATOM 774 O O . ASP A 1 101 ? -9.084 -4.710 -7.584 1.00 93.00 101 ASP A O 1
ATOM 778 N N . ARG A 1 102 ? -9.351 -6.309 -6.019 1.00 93.44 102 ARG A N 1
ATOM 779 C CA . ARG A 1 102 ? -8.017 -6.147 -5.434 1.00 93.44 102 ARG A CA 1
ATOM 780 C C . ARG A 1 102 ? -6.912 -6.524 -6.433 1.00 93.44 102 ARG A C 1
ATOM 782 O O . ARG A 1 102 ? -7.071 -7.479 -7.198 1.00 93.44 102 ARG A O 1
ATOM 789 N N . PRO A 1 103 ? -5.758 -5.838 -6.405 1.00 94.62 103 PRO A N 1
ATOM 790 C CA . PRO A 1 103 ? -4.598 -6.229 -7.193 1.00 94.62 103 PRO A CA 1
ATOM 791 C C . PRO A 1 103 ? -4.140 -7.640 -6.817 1.00 94.62 103 PRO A C 1
ATOM 793 O O . PRO A 1 103 ? -4.091 -7.980 -5.637 1.00 94.62 103 PRO A O 1
ATOM 796 N N . ALA A 1 104 ? -3.711 -8.430 -7.805 1.00 92.88 104 ALA A N 1
ATOM 797 C CA . ALA A 1 104 ? -3.183 -9.779 -7.574 1.00 92.88 104 ALA A CA 1
ATOM 798 C C . ALA A 1 104 ? -1.949 -9.805 -6.649 1.00 92.88 104 ALA A C 1
ATOM 800 O O . ALA A 1 104 ? -1.661 -10.826 -6.037 1.00 92.88 104 ALA A O 1
ATOM 801 N N . ALA A 1 105 ? -1.239 -8.677 -6.529 1.00 93.06 105 ALA A N 1
ATOM 802 C CA . ALA A 1 105 ? -0.119 -8.530 -5.608 1.00 93.06 105 ALA A CA 1
ATOM 803 C C . ALA A 1 105 ? -0.548 -8.591 -4.132 1.00 93.06 105 ALA A C 1
ATOM 805 O O . ALA A 1 105 ? 0.270 -8.955 -3.297 1.00 93.06 105 ALA A O 1
ATOM 806 N N . VAL A 1 106 ? -1.799 -8.252 -3.796 1.00 94.19 106 VAL A N 1
ATOM 807 C CA . VAL A 1 106 ? -2.309 -8.304 -2.420 1.00 94.19 106 VAL A CA 1
ATOM 808 C C . VAL A 1 106 ? -2.653 -9.749 -2.066 1.00 94.19 106 VAL A C 1
ATOM 810 O O . VAL A 1 106 ? -3.686 -10.274 -2.488 1.00 94.19 106 VAL A O 1
ATOM 813 N N . VAL A 1 107 ? -1.799 -10.385 -1.264 1.00 92.56 107 VAL A N 1
ATOM 814 C CA . VAL A 1 107 ? -1.953 -11.803 -0.901 1.00 92.56 107 VAL A CA 1
ATOM 815 C C . VAL A 1 107 ? -2.718 -11.988 0.404 1.00 92.56 107 VAL A C 1
ATOM 817 O O . VAL A 1 107 ? -3.524 -12.910 0.522 1.00 92.56 107 VAL A O 1
ATOM 820 N N . ARG A 1 108 ? -2.527 -11.089 1.378 1.00 92.56 108 ARG A N 1
ATOM 821 C CA . ARG A 1 108 ? -3.159 -11.195 2.699 1.00 92.56 108 ARG A CA 1
ATOM 822 C C . ARG A 1 108 ? -3.355 -9.829 3.343 1.00 92.56 108 ARG A C 1
ATOM 824 O O . ARG A 1 108 ? -2.560 -8.920 3.132 1.00 92.56 108 ARG A O 1
ATOM 831 N N . VAL A 1 109 ? -4.397 -9.709 4.162 1.00 95.31 109 VAL A N 1
ATOM 832 C CA . VAL A 1 109 ? -4.623 -8.555 5.040 1.00 95.31 109 VAL A CA 1
ATOM 833 C C . VAL A 1 109 ? -4.777 -9.042 6.471 1.00 95.31 109 VAL A C 1
ATOM 835 O O . VAL A 1 109 ? -5.581 -9.930 6.750 1.00 95.31 109 VAL A O 1
ATOM 838 N N . LEU A 1 110 ? -3.992 -8.453 7.365 1.00 96.38 110 LEU A N 1
ATOM 839 C CA . LEU A 1 110 ? -4.083 -8.619 8.805 1.00 96.38 110 LEU A CA 1
ATOM 840 C C . LEU A 1 110 ? -4.656 -7.333 9.401 1.00 96.38 110 LEU A C 1
ATOM 842 O O . LEU A 1 110 ? -4.179 -6.245 9.095 1.00 96.38 110 LEU A O 1
ATOM 846 N N . GLY A 1 111 ? -5.686 -7.439 10.230 1.00 96.19 111 GLY A N 1
ATOM 847 C CA . GLY A 1 111 ? -6.398 -6.280 10.763 1.00 96.19 111 GLY A CA 1
ATOM 848 C C . GLY A 1 111 ? -7.555 -6.696 11.671 1.00 96.19 111 GLY A C 1
ATOM 849 O O . GLY A 1 111 ? -7.569 -7.824 12.166 1.00 96.19 111 GLY A O 1
ATOM 850 N N . PRO A 1 112 ? -8.583 -5.850 11.846 1.00 95.38 112 PRO A N 1
ATOM 851 C CA . PRO A 1 112 ? -9.715 -6.155 12.727 1.00 95.38 112 PRO A CA 1
ATOM 852 C C . PRO A 1 112 ? -10.588 -7.342 12.290 1.00 95.38 112 PRO A C 1
ATOM 854 O O . PRO A 1 112 ? -11.474 -7.759 13.032 1.00 95.38 112 PRO A O 1
ATOM 857 N N . ARG A 1 113 ? -10.380 -7.873 11.078 1.00 94.06 113 ARG A N 1
ATOM 858 C CA . ARG A 1 113 ? -11.038 -9.092 10.573 1.00 94.06 113 ARG A CA 1
ATOM 859 C C . ARG A 1 113 ? -10.240 -10.372 10.831 1.00 94.06 113 ARG A C 1
ATOM 861 O O . ARG A 1 113 ? -10.744 -11.452 10.544 1.00 94.06 113 ARG A O 1
ATOM 868 N N . SER A 1 114 ? -9.006 -10.257 11.309 1.00 95.44 114 SER A N 1
ATOM 869 C CA . SER A 1 114 ? -8.164 -11.404 11.640 1.00 95.44 114 SER A CA 1
ATOM 870 C C . SER A 1 114 ? -8.622 -12.084 12.929 1.00 95.44 114 SER A C 1
ATOM 872 O O . SER A 1 114 ? -9.460 -11.560 13.662 1.00 95.44 114 SER A O 1
ATOM 874 N N . GLU A 1 115 ? -8.027 -13.241 13.223 1.00 95.88 115 GLU A N 1
ATOM 875 C CA . GLU A 1 115 ? -8.206 -13.929 14.503 1.00 95.88 115 GLU A CA 1
ATOM 876 C C . GLU A 1 115 ? -7.965 -12.982 15.684 1.00 95.88 115 GLU A C 1
ATOM 878 O O . GLU A 1 115 ? -7.078 -12.122 15.628 1.00 95.88 115 GLU A O 1
ATOM 883 N N . ALA A 1 116 ? -8.728 -13.162 16.766 1.00 94.56 116 ALA A N 1
ATOM 884 C CA . ALA A 1 116 ? -8.760 -12.231 17.898 1.00 94.56 116 ALA A CA 1
ATOM 885 C C . ALA A 1 116 ? -7.367 -11.939 18.486 1.00 94.56 116 ALA A C 1
ATOM 887 O O . ALA A 1 116 ? -7.081 -10.801 18.855 1.00 94.56 116 ALA 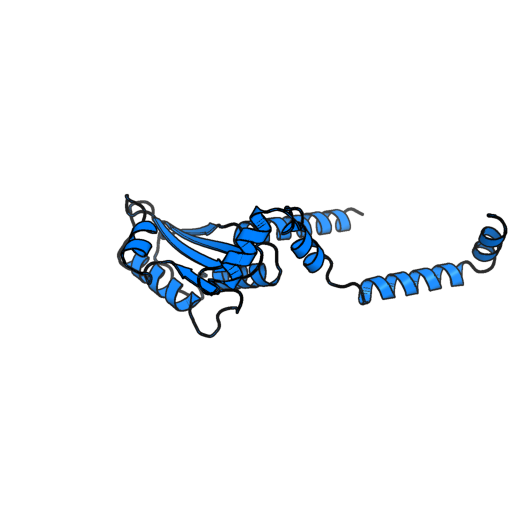A O 1
ATOM 888 N N . GLU A 1 117 ? -6.480 -12.938 18.519 1.00 94.69 117 GLU A N 1
ATOM 889 C CA . GLU A 1 117 ? -5.097 -12.755 18.968 1.00 94.69 117 GLU A CA 1
ATOM 890 C C . GLU A 1 117 ? -4.311 -11.814 18.043 1.00 94.69 117 GLU A C 1
ATOM 892 O O . GLU A 1 117 ? -3.611 -10.920 18.512 1.00 94.69 117 GLU A O 1
ATOM 897 N N . THR A 1 118 ? -4.440 -11.973 16.723 1.00 95.19 118 THR A N 1
ATOM 898 C CA . THR A 1 118 ? -3.752 -11.109 15.753 1.00 95.19 118 THR A CA 1
ATOM 899 C C . THR A 1 118 ? -4.336 -9.704 15.767 1.00 95.19 118 THR A C 1
ATOM 901 O O . THR A 1 118 ? -3.583 -8.739 15.863 1.00 95.19 118 THR A O 1
ATOM 904 N N . ALA A 1 119 ? -5.666 -9.581 15.740 1.00 95.81 119 ALA A N 1
ATOM 905 C CA . ALA A 1 119 ? -6.342 -8.289 15.797 1.00 95.81 119 ALA A CA 1
ATOM 906 C C . ALA A 1 119 ? -5.966 -7.515 17.073 1.00 95.81 119 ALA A C 1
ATOM 908 O O . ALA A 1 119 ? -5.626 -6.336 17.004 1.00 95.81 119 ALA A O 1
ATOM 909 N N . GLY A 1 120 ? -5.918 -8.192 18.227 1.00 95.94 120 GLY A N 1
ATOM 910 C CA . GLY A 1 120 ? -5.506 -7.586 19.494 1.00 95.94 120 GLY A CA 1
ATOM 911 C C . GLY A 1 120 ? -4.055 -7.093 19.510 1.00 95.94 120 GLY A C 1
ATOM 912 O O . GLY A 1 120 ? -3.754 -6.126 20.202 1.00 95.94 120 GLY A O 1
ATOM 913 N N . ARG A 1 121 ? -3.153 -7.705 18.731 1.00 96.81 121 ARG A N 1
ATOM 914 C CA . ARG A 1 121 ? -1.748 -7.263 18.599 1.00 96.81 121 ARG A CA 1
ATOM 915 C C . ARG A 1 121 ? -1.569 -6.079 17.650 1.00 96.81 121 ARG A C 1
ATOM 917 O O . ARG A 1 121 ? -0.520 -5.442 17.690 1.00 96.81 121 ARG A O 1
ATOM 924 N N . LEU A 1 122 ? -2.564 -5.803 16.811 1.00 97.19 122 LEU A N 1
ATOM 925 C CA . LEU A 1 122 ? -2.585 -4.665 15.891 1.00 97.19 122 LEU A CA 1
ATOM 926 C C . LEU A 1 122 ? -3.242 -3.422 16.504 1.00 97.19 122 LEU A C 1
ATOM 928 O O . LEU A 1 122 ? -3.199 -2.355 15.897 1.00 97.19 122 LEU A O 1
ATOM 932 N N . LEU A 1 123 ? -3.811 -3.541 17.703 1.00 97.38 123 LEU A N 1
ATOM 933 C CA . LEU A 1 123 ? -4.312 -2.424 18.492 1.00 97.38 123 LEU A CA 1
ATOM 934 C C . LEU A 1 123 ? -3.258 -2.003 19.524 1.00 97.38 123 LEU A C 1
ATOM 936 O O . LEU A 1 123 ? -2.685 -2.836 20.232 1.00 97.38 123 LEU A O 1
ATOM 940 N N . SER A 1 124 ? -2.998 -0.704 19.630 1.00 97.25 124 SER A N 1
ATOM 941 C CA . SER A 1 124 ? -2.092 -0.174 20.642 1.00 97.25 124 SER A CA 1
ATOM 942 C C . SER A 1 124 ? -2.664 -0.356 22.050 1.00 97.25 124 SER A C 1
ATOM 944 O O . SER A 1 124 ? -3.875 -0.364 22.268 1.00 97.25 124 SER A O 1
ATOM 946 N N . ARG A 1 125 ? -1.784 -0.489 23.048 1.00 95.75 125 ARG A N 1
ATOM 947 C CA . ARG A 1 125 ? -2.199 -0.721 24.447 1.00 95.75 125 ARG A CA 1
ATOM 948 C C . ARG A 1 125 ? -3.002 0.434 25.043 1.00 95.75 125 ARG A C 1
ATOM 950 O O . ARG A 1 125 ? -3.805 0.210 25.940 1.00 95.75 125 ARG A O 1
ATOM 957 N N . ASP A 1 126 ? -2.744 1.650 24.579 1.00 95.56 126 ASP A N 1
ATOM 958 C CA . ASP A 1 126 ? -3.452 2.874 24.957 1.00 95.56 126 ASP A CA 1
ATOM 959 C C . ASP A 1 126 ? -4.716 3.115 24.110 1.00 95.56 126 ASP A C 1
ATOM 961 O O . ASP A 1 126 ? -5.432 4.085 24.344 1.00 95.56 126 ASP A O 1
ATOM 965 N N . GLY A 1 127 ? -5.006 2.242 23.138 1.00 96.12 127 GLY A N 1
ATOM 966 C CA . GLY A 1 127 ? -6.192 2.308 22.288 1.00 96.12 127 GLY A CA 1
ATOM 967 C C . GLY A 1 127 ? -6.213 3.491 21.320 1.00 96.12 127 GLY A C 1
ATOM 968 O O . GLY A 1 127 ? -7.276 3.819 20.807 1.00 96.12 127 GLY A O 1
ATOM 969 N N . THR A 1 128 ? -5.085 4.162 21.082 1.00 97.69 128 THR A N 1
ATOM 970 C CA . THR A 1 128 ? -4.994 5.338 20.199 1.00 97.69 128 THR A CA 1
ATOM 971 C C . THR A 1 128 ? -4.692 4.985 18.745 1.00 97.69 128 THR A C 1
ATOM 973 O O . THR A 1 128 ? -5.005 5.785 17.861 1.00 97.69 128 THR A O 1
ATOM 976 N N . VAL A 1 129 ? -4.121 3.802 18.486 1.00 98.00 129 VAL A N 1
ATOM 977 C CA . VAL A 1 129 ? -3.689 3.355 17.158 1.00 98.00 129 VAL A CA 1
ATOM 978 C C . VAL A 1 129 ? -4.196 1.949 16.851 1.00 98.00 129 VAL A C 1
ATOM 980 O O . VAL A 1 129 ? -4.034 1.034 17.654 1.00 98.00 129 VAL A O 1
ATOM 983 N N . GLU A 1 130 ? -4.742 1.758 15.653 1.00 98.12 130 GLU A N 1
ATOM 984 C CA . GLU A 1 130 ? -5.092 0.453 15.091 1.00 98.12 130 GLU A CA 1
ATOM 985 C C . GLU A 1 130 ? -4.392 0.283 13.741 1.00 98.12 130 GLU A C 1
ATOM 987 O O . GLU A 1 130 ? -4.449 1.160 12.877 1.00 98.12 130 GLU A O 1
ATOM 992 N N . LEU A 1 131 ? -3.699 -0.840 13.571 1.00 98.12 131 LEU A N 1
ATOM 993 C CA . LEU A 1 131 ? -2.934 -1.160 12.375 1.00 98.12 131 LEU A CA 1
ATOM 994 C C . LEU A 1 131 ? -3.698 -2.133 11.477 1.00 98.12 131 LEU A C 1
ATOM 996 O O . LEU A 1 131 ? -4.317 -3.092 11.940 1.00 98.12 131 LEU A O 1
ATOM 1000 N N . ILE A 1 132 ? -3.575 -1.933 10.170 1.00 97.88 132 ILE A N 1
ATOM 1001 C CA . ILE A 1 132 ? -3.923 -2.934 9.164 1.00 97.88 132 ILE A CA 1
ATOM 1002 C C . ILE A 1 132 ? -2.665 -3.183 8.331 1.00 97.88 132 ILE A C 1
ATOM 1004 O O . ILE A 1 132 ? -2.125 -2.273 7.703 1.00 97.88 132 ILE A O 1
ATOM 1008 N N . ALA A 1 133 ? -2.188 -4.422 8.348 1.00 97.31 133 ALA A N 1
ATOM 1009 C CA . ALA A 1 133 ? -1.010 -4.876 7.625 1.00 97.31 133 ALA A CA 1
ATOM 1010 C C . ALA A 1 133 ? -1.435 -5.611 6.348 1.00 97.31 133 ALA A C 1
ATOM 1012 O O . ALA A 1 133 ? -2.151 -6.610 6.390 1.00 97.31 133 ALA A O 1
ATOM 1013 N N . VAL A 1 134 ? -0.984 -5.120 5.201 1.00 96.94 134 VAL A N 1
ATOM 1014 C CA . VAL A 1 134 ? -1.290 -5.640 3.870 1.00 96.94 134 VAL A CA 1
ATOM 1015 C C . VAL A 1 134 ? -0.039 -6.288 3.299 1.00 96.94 134 VAL A C 1
ATOM 1017 O O . VAL A 1 134 ? 0.937 -5.622 2.966 1.00 96.94 134 VAL A O 1
ATOM 1020 N N . HIS A 1 135 ? -0.067 -7.607 3.193 1.00 95.62 135 HIS A N 1
ATOM 1021 C CA . HIS A 1 135 ? 1.043 -8.388 2.679 1.00 95.62 135 HIS A CA 1
ATOM 1022 C C . HIS A 1 135 ? 0.976 -8.424 1.156 1.00 95.62 135 HIS A C 1
ATOM 1024 O O . HIS A 1 135 ? -0.075 -8.740 0.579 1.00 95.62 135 HIS A O 1
ATOM 1030 N N . LEU A 1 136 ? 2.107 -8.139 0.517 1.00 94.19 136 LEU A N 1
ATOM 1031 C CA . LEU A 1 136 ? 2.256 -8.135 -0.927 1.00 94.19 136 LEU A CA 1
ATOM 1032 C C . LEU A 1 136 ? 3.169 -9.283 -1.363 1.00 94.19 136 LEU A C 1
ATOM 1034 O O . LEU A 1 136 ? 4.301 -9.419 -0.901 1.00 94.19 136 LEU A O 1
ATOM 1038 N N . GLY A 1 137 ? 2.694 -10.098 -2.299 1.00 90.69 137 GLY A N 1
ATOM 1039 C CA . GLY A 1 137 ? 3.459 -11.196 -2.895 1.00 90.69 137 GLY A CA 1
ATOM 1040 C C . GLY A 1 137 ? 4.445 -10.732 -3.965 1.00 90.69 137 GLY A C 1
ATOM 1041 O O . GLY A 1 137 ? 4.692 -11.475 -4.906 1.00 90.69 137 GLY A O 1
ATOM 1042 N N . GLN A 1 138 ? 4.896 -9.478 -3.907 1.00 88.50 138 GLN A N 1
ATOM 1043 C CA . GLN A 1 138 ? 5.794 -8.854 -4.877 1.00 88.50 138 GLN A CA 1
ATOM 1044 C C . GLN A 1 138 ? 6.872 -8.047 -4.134 1.00 88.50 138 GLN A C 1
ATOM 1046 O O . GLN A 1 138 ? 6.563 -7.487 -3.075 1.00 88.50 138 GLN A O 1
ATOM 1051 N N . PRO A 1 139 ? 8.099 -7.931 -4.674 1.00 87.50 139 PRO A N 1
ATOM 1052 C CA . PRO A 1 139 ? 9.150 -7.110 -4.078 1.00 87.50 139 PRO A CA 1
ATOM 1053 C C . PRO A 1 139 ? 8.723 -5.648 -3.902 1.00 87.50 139 PRO A C 1
ATOM 1055 O O . PRO A 1 139 ? 8.027 -5.101 -4.763 1.00 87.50 139 PRO A O 1
ATOM 1058 N N . PHE A 1 140 ? 9.201 -5.000 -2.836 1.00 86.44 140 PHE A N 1
ATOM 1059 C CA . PHE A 1 140 ? 8.770 -3.662 -2.400 1.00 86.44 140 PHE A CA 1
ATOM 1060 C C . PHE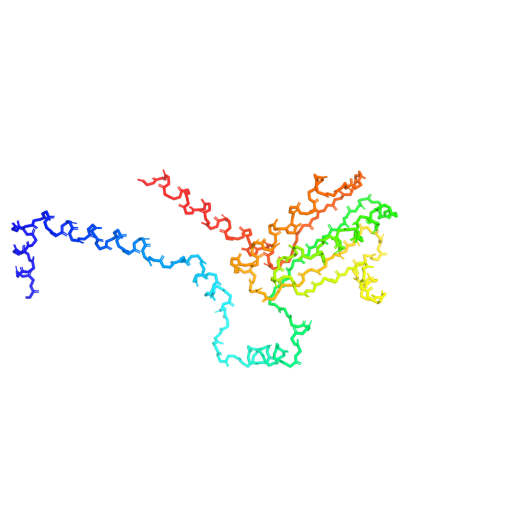 A 1 140 ? 8.968 -2.536 -3.435 1.00 86.44 140 PHE A C 1
ATOM 1062 O O . PHE A 1 140 ? 8.179 -1.601 -3.465 1.00 86.44 140 PHE A O 1
ATOM 1069 N N . VAL A 1 141 ? 9.967 -2.648 -4.318 1.00 83.12 141 VAL A N 1
ATOM 1070 C CA . VAL A 1 141 ? 10.245 -1.683 -5.408 1.00 83.12 141 VAL A CA 1
ATOM 1071 C C . VAL A 1 141 ? 9.606 -2.059 -6.747 1.00 83.12 141 VAL A C 1
ATOM 1073 O O . VAL A 1 141 ? 9.750 -1.346 -7.741 1.00 83.12 141 VAL A O 1
ATOM 1076 N N . SER A 1 142 ? 8.941 -3.214 -6.828 1.00 85.69 142 SER A N 1
ATOM 1077 C CA . SER A 1 142 ? 8.400 -3.696 -8.097 1.00 85.69 142 SER A CA 1
ATOM 1078 C C . SER A 1 142 ? 7.258 -2.794 -8.595 1.00 85.69 142 SER A C 1
ATOM 1080 O O . SER A 1 142 ? 6.434 -2.328 -7.800 1.00 85.69 142 SER A O 1
ATOM 1082 N N . PRO A 1 143 ? 7.096 -2.620 -9.922 1.00 86.88 143 PRO A N 1
ATOM 1083 C CA . PRO A 1 143 ? 5.966 -1.863 -10.464 1.00 86.88 143 PRO A CA 1
ATOM 1084 C C . PRO A 1 143 ? 4.595 -2.406 -10.029 1.00 86.88 143 PRO A C 1
ATOM 1086 O O . PRO A 1 143 ? 3.627 -1.652 -9.930 1.00 86.88 143 PRO A O 1
ATOM 1089 N N . ALA A 1 144 ? 4.493 -3.716 -9.779 1.00 89.56 144 ALA A N 1
ATOM 1090 C CA . ALA A 1 144 ? 3.275 -4.344 -9.277 1.00 89.56 144 ALA A CA 1
ATOM 1091 C C . ALA A 1 144 ? 2.984 -3.958 -7.817 1.00 89.56 144 ALA A C 1
ATOM 1093 O O . ALA A 1 144 ? 1.831 -3.658 -7.504 1.00 89.56 144 ALA A O 1
ATOM 1094 N N . ALA A 1 145 ? 4.004 -3.911 -6.951 1.00 91.19 145 ALA A N 1
ATOM 1095 C CA . ALA A 1 145 ? 3.860 -3.442 -5.574 1.00 91.19 145 ALA A CA 1
ATOM 1096 C C . ALA A 1 145 ? 3.465 -1.960 -5.528 1.00 91.19 145 ALA A C 1
ATOM 1098 O O . ALA A 1 145 ? 2.490 -1.625 -4.862 1.00 91.19 145 ALA A O 1
ATOM 1099 N N . HIS A 1 146 ? 4.103 -1.092 -6.321 1.00 91.25 146 HIS A N 1
ATOM 1100 C CA . HIS A 1 146 ? 3.732 0.329 -6.381 1.00 91.25 146 HIS A CA 1
ATOM 1101 C C . HIS A 1 146 ? 2.281 0.531 -6.829 1.00 91.25 146 HIS A C 1
ATOM 1103 O O . HIS A 1 146 ? 1.531 1.274 -6.204 1.00 91.25 146 HIS A O 1
ATOM 1109 N N . LYS A 1 147 ? 1.846 -0.177 -7.882 1.00 92.62 147 LYS A N 1
ATOM 1110 C CA . LYS A 1 147 ? 0.443 -0.143 -8.324 1.00 92.62 147 LYS A CA 1
ATOM 1111 C C . LYS A 1 147 ? -0.510 -0.623 -7.234 1.00 92.62 147 LYS A C 1
ATOM 1113 O O . LYS A 1 147 ? -1.611 -0.090 -7.125 1.00 92.62 147 LYS A O 1
ATOM 1118 N N . ALA A 1 148 ? -0.110 -1.625 -6.453 1.00 94.69 148 ALA A N 1
ATOM 1119 C CA . ALA A 1 148 ? -0.912 -2.112 -5.344 1.00 94.69 148 ALA A CA 1
ATOM 1120 C C . ALA A 1 148 ? -1.016 -1.072 -4.224 1.00 94.69 148 ALA A C 1
ATOM 1122 O O . ALA A 1 148 ? -2.124 -0.800 -3.780 1.00 94.69 148 ALA A O 1
ATOM 1123 N N . VAL A 1 149 ? 0.086 -0.439 -3.821 1.00 94.75 149 VAL A N 1
ATOM 1124 C CA . VAL A 1 149 ? 0.068 0.611 -2.791 1.00 94.75 149 VAL A CA 1
ATOM 1125 C C . VAL A 1 149 ? -0.735 1.831 -3.249 1.00 94.75 149 VAL A C 1
ATOM 1127 O O . VAL A 1 149 ? -1.638 2.250 -2.534 1.00 94.75 149 VAL A O 1
ATOM 1130 N N . ALA A 1 150 ? -0.542 2.313 -4.480 1.00 93.56 150 ALA A N 1
ATOM 1131 C CA . ALA A 1 150 ? -1.349 3.409 -5.025 1.00 93.56 150 ALA A CA 1
ATOM 1132 C C . ALA A 1 150 ? -2.851 3.059 -5.070 1.00 93.56 150 ALA A C 1
ATOM 1134 O O . ALA A 1 150 ? -3.717 3.893 -4.801 1.00 93.56 150 ALA A O 1
ATOM 1135 N N . TRP A 1 151 ? -3.183 1.799 -5.379 1.00 93.69 151 TRP A N 1
ATOM 1136 C CA . TRP A 1 151 ? -4.556 1.304 -5.299 1.00 93.69 151 TRP A CA 1
ATOM 1137 C C . TRP A 1 151 ? -5.080 1.335 -3.856 1.00 93.69 151 TRP A C 1
ATOM 1139 O O . TRP A 1 151 ? -6.214 1.767 -3.655 1.00 93.69 151 TRP A O 1
ATOM 1149 N N . LEU A 1 152 ? -4.281 0.910 -2.869 1.00 93.62 152 LEU A N 1
ATOM 1150 C CA . LEU A 1 152 ? -4.644 0.894 -1.446 1.00 93.62 152 LEU A CA 1
ATOM 1151 C C . LEU A 1 152 ? -4.928 2.308 -0.922 1.00 93.62 152 LEU A C 1
ATOM 1153 O O . LEU A 1 152 ? -5.986 2.541 -0.335 1.00 93.62 152 LEU A O 1
ATOM 1157 N N . GLU A 1 153 ? -4.030 3.251 -1.196 1.00 91.88 153 GLU A N 1
ATOM 1158 C CA . GLU A 1 153 ? -4.156 4.650 -0.782 1.00 91.88 153 GLU A CA 1
ATOM 1159 C C . GLU A 1 153 ? -5.419 5.292 -1.361 1.00 91.88 153 GLU A C 1
ATOM 1161 O O . GLU A 1 153 ? -6.216 5.868 -0.618 1.00 91.88 153 GLU A O 1
ATOM 1166 N N . ALA A 1 154 ? -5.692 5.074 -2.652 1.00 90.12 154 ALA A N 1
ATOM 1167 C CA . ALA A 1 154 ? -6.899 5.574 -3.309 1.00 90.12 154 ALA A CA 1
ATOM 1168 C C . ALA A 1 154 ? -8.206 5.027 -2.697 1.00 90.12 154 ALA A C 1
ATOM 1170 O O . ALA A 1 154 ? -9.249 5.669 -2.797 1.00 90.12 154 ALA A O 1
ATOM 1171 N N . ARG A 1 155 ? -8.193 3.844 -2.061 1.00 86.19 155 ARG A N 1
ATOM 1172 C CA . ARG A 1 155 ? -9.369 3.297 -1.347 1.00 86.19 155 ARG A CA 1
ATOM 1173 C C . ARG A 1 155 ? -9.531 3.853 0.068 1.00 86.19 155 ARG A C 1
ATOM 1175 O O . ARG A 1 155 ? -10.613 3.712 0.635 1.00 86.19 155 ARG A O 1
ATOM 1182 N N . SER A 1 156 ? -8.485 4.458 0.626 1.00 82.31 156 SER A N 1
ATOM 1183 C CA . SER A 1 156 ? -8.542 5.185 1.900 1.00 82.31 156 SER A CA 1
ATOM 1184 C C . SER A 1 156 ? -8.909 6.664 1.744 1.00 82.31 156 SER A C 1
ATOM 1186 O O . SER A 1 156 ? -9.142 7.338 2.745 1.00 82.31 156 SER A O 1
ATOM 1188 N N . ASP A 1 157 ? -8.985 7.156 0.502 1.00 76.12 157 ASP A N 1
ATOM 1189 C CA . ASP A 1 157 ? -9.439 8.508 0.185 1.00 76.12 157 ASP A CA 1
ATOM 1190 C C . ASP A 1 157 ? -10.885 8.716 0.689 1.00 76.12 157 ASP A C 1
ATOM 1192 O O . ASP A 1 157 ? -11.749 7.859 0.448 1.00 76.12 157 ASP A O 1
ATOM 1196 N N . PRO A 1 158 ? -11.183 9.848 1.359 1.00 64.75 158 PRO A N 1
ATOM 1197 C CA . PRO A 1 158 ? -12.538 10.256 1.727 1.00 64.75 158 PRO A CA 1
ATOM 1198 C C . PRO A 1 158 ? -13.601 10.086 0.630 1.00 64.75 158 PRO A C 1
ATOM 1200 O O . PRO A 1 158 ? -14.759 9.813 0.951 1.00 64.75 158 PRO A O 1
ATOM 1203 N N . ALA A 1 159 ? -13.232 10.223 -0.649 1.00 62.50 159 ALA A N 1
ATOM 1204 C CA . ALA A 1 159 ? -14.138 10.017 -1.779 1.00 62.50 159 ALA A CA 1
ATOM 1205 C C . ALA A 1 159 ? -14.574 8.548 -1.955 1.00 62.50 159 ALA A C 1
ATOM 1207 O O . ALA A 1 159 ? -15.668 8.280 -2.453 1.00 62.50 159 ALA A O 1
ATOM 1208 N N . GLY A 1 160 ? -13.729 7.594 -1.551 1.00 66.50 160 GLY A N 1
ATOM 1209 C CA . GLY A 1 160 ? -13.992 6.156 -1.625 1.00 66.50 160 GLY A CA 1
ATOM 1210 C C . GLY A 1 160 ? -14.580 5.571 -0.340 1.00 66.50 160 GLY A C 1
ATOM 1211 O O . GLY A 1 160 ? -15.383 4.637 -0.402 1.00 66.50 160 GLY A O 1
ATOM 1212 N N . LEU A 1 161 ? -14.207 6.113 0.824 1.00 79.25 161 LEU A N 1
ATOM 1213 C CA . LEU A 1 161 ? -14.713 5.676 2.121 1.00 79.25 161 LEU A CA 1
ATOM 1214 C C . LEU A 1 161 ? -14.760 6.847 3.111 1.00 79.25 161 LEU A C 1
ATOM 1216 O O . LEU A 1 161 ? -13.729 7.392 3.491 1.00 79.25 161 LEU A O 1
ATOM 1220 N N . ALA A 1 162 ? -15.960 7.192 3.589 1.00 86.12 162 ALA A N 1
ATOM 1221 C CA . ALA A 1 162 ? -16.129 8.285 4.544 1.00 86.12 162 ALA A CA 1
ATOM 1222 C C . ALA A 1 162 ? -15.336 8.021 5.838 1.00 86.12 162 ALA A C 1
ATOM 1224 O O . ALA A 1 162 ? -15.644 7.092 6.604 1.00 86.12 162 ALA A O 1
ATOM 1225 N N . ARG A 1 163 ? -14.309 8.848 6.053 1.00 90.38 163 ARG A N 1
ATOM 1226 C CA . ARG A 1 163 ? -13.434 8.833 7.225 1.00 90.38 163 ARG A CA 1
ATOM 1227 C C . ARG A 1 163 ? -14.095 9.587 8.387 1.00 90.38 163 ARG A C 1
ATOM 1229 O O . ARG A 1 163 ? -14.576 10.695 8.162 1.00 90.38 163 ARG A O 1
ATOM 1236 N N . PRO A 1 164 ? -14.102 9.036 9.614 1.00 92.56 164 PRO A N 1
ATOM 1237 C CA . PRO A 1 164 ? -14.560 9.763 10.795 1.00 92.56 164 PRO A CA 1
ATOM 1238 C C . PRO A 1 164 ? -13.746 11.038 11.057 1.00 92.56 164 PRO A C 1
ATOM 1240 O O . PRO A 1 164 ? -12.520 11.041 10.924 1.00 92.56 164 PRO A O 1
ATOM 1243 N N . ASP A 1 165 ? -14.412 12.104 11.499 1.00 91.75 165 ASP A N 1
ATOM 1244 C CA . ASP A 1 165 ? -13.749 13.365 11.841 1.00 91.75 165 ASP A CA 1
ATOM 1245 C C . ASP A 1 165 ? -12.741 13.169 12.972 1.00 91.75 165 ASP A C 1
ATOM 1247 O O . ASP A 1 165 ? -13.051 12.535 13.981 1.00 91.75 165 ASP A O 1
ATOM 1251 N N . GLY A 1 166 ? -11.533 13.713 12.816 1.00 91.44 166 GLY A N 1
ATOM 1252 C CA . GLY A 1 166 ? -10.444 13.589 13.790 1.00 91.44 166 GLY A CA 1
ATOM 1253 C C . GLY A 1 166 ? -9.702 12.246 13.778 1.00 91.44 166 GLY A C 1
ATOM 1254 O O . GLY A 1 166 ? -8.846 12.045 14.634 1.00 91.44 166 GLY A O 1
ATOM 1255 N N . LEU A 1 167 ? -10.009 11.341 12.838 1.00 95.69 167 LEU A N 1
ATOM 1256 C CA . LEU A 1 167 ? -9.191 10.155 12.580 1.00 95.69 167 LEU A CA 1
ATOM 1257 C C . LEU A 1 167 ? -8.082 10.491 11.577 1.00 95.69 167 LEU A C 1
ATOM 1259 O O . LEU A 1 167 ? -8.343 10.945 10.461 1.00 95.69 167 LEU A O 1
ATOM 1263 N N . GLU A 1 168 ? -6.845 10.218 11.953 1.00 95.06 168 GLU A N 1
ATOM 1264 C CA . GLU A 1 168 ? -5.681 10.292 11.082 1.00 95.06 168 GLU A CA 1
ATOM 1265 C C . GLU A 1 168 ? -5.401 8.923 10.456 1.00 95.06 168 GLU A C 1
ATOM 1267 O O . GLU A 1 168 ? -5.585 7.880 11.086 1.00 95.06 168 GLU A O 1
ATOM 1272 N N . VAL A 1 169 ? -4.961 8.933 9.199 1.00 94.94 169 VAL A N 1
ATOM 1273 C CA . VAL A 1 169 ? -4.610 7.731 8.438 1.00 94.94 169 VAL A CA 1
ATOM 1274 C C . VAL A 1 169 ? -3.199 7.938 7.918 1.00 94.94 169 VAL A C 1
ATOM 1276 O O . VAL A 1 169 ? -2.961 8.889 7.177 1.00 94.94 169 VAL A O 1
ATOM 1279 N N . HIS A 1 170 ? -2.283 7.063 8.316 1.00 95.31 170 HIS A N 1
ATOM 1280 C CA . HIS A 1 170 ? -0.869 7.133 7.955 1.00 95.31 170 HIS A CA 1
ATOM 1281 C C . HIS A 1 170 ? -0.453 5.848 7.246 1.00 95.31 170 HIS A C 1
ATOM 1283 O O . HIS A 1 170 ? -0.833 4.761 7.680 1.00 95.31 170 HIS A O 1
ATOM 1289 N N . TRP A 1 171 ? 0.340 5.963 6.184 1.00 95.00 171 TRP A N 1
ATOM 1290 C CA . TRP A 1 171 ? 0.846 4.823 5.417 1.00 95.00 171 TRP A CA 1
ATOM 1291 C C . TRP A 1 171 ? 2.331 4.585 5.707 1.00 95.00 171 TRP A C 1
ATOM 1293 O O . TRP A 1 171 ? 3.101 5.521 5.906 1.00 95.00 171 TRP A O 1
ATOM 1303 N N . SER A 1 172 ? 2.725 3.316 5.796 1.00 94.56 172 SER A N 1
ATOM 1304 C CA . SER A 1 172 ? 4.098 2.886 6.069 1.00 94.56 172 SER A CA 1
ATOM 1305 C C . SER A 1 172 ? 4.344 1.462 5.550 1.00 94.56 172 SER A C 1
ATOM 1307 O O . SER A 1 172 ? 3.522 0.896 4.833 1.00 94.56 172 SER A O 1
ATOM 1309 N N . GLY A 1 173 ? 5.464 0.856 5.934 1.00 93.62 173 GLY A N 1
ATOM 1310 C CA . GLY A 1 173 ? 5.931 -0.425 5.411 1.00 93.62 173 GLY A CA 1
ATOM 1311 C C . GLY A 1 173 ? 6.922 -0.246 4.263 1.00 93.62 173 GLY A C 1
ATOM 1312 O O . GLY A 1 173 ? 7.016 0.817 3.650 1.00 93.62 173 GLY A O 1
ATOM 1313 N N . ASP A 1 174 ? 7.699 -1.289 3.996 1.00 93.25 174 ASP A N 1
ATOM 1314 C CA . ASP A 1 174 ? 8.757 -1.268 2.984 1.00 93.25 174 ASP A CA 1
ATOM 1315 C C . ASP A 1 174 ? 8.214 -1.016 1.571 1.00 93.25 174 ASP A C 1
ATOM 1317 O O . ASP A 1 174 ? 8.869 -0.332 0.791 1.00 93.25 174 ASP A O 1
ATOM 1321 N N . ALA A 1 175 ? 7.003 -1.482 1.252 1.00 92.88 175 ALA A N 1
ATOM 1322 C CA . ALA A 1 175 ? 6.357 -1.236 -0.037 1.00 92.88 175 ALA A CA 1
ATOM 1323 C C . ALA A 1 175 ? 5.990 0.242 -0.255 1.00 92.88 175 ALA A C 1
ATOM 1325 O O . ALA A 1 175 ? 6.131 0.750 -1.366 1.00 92.88 175 ALA A O 1
ATOM 1326 N N . VAL A 1 176 ? 5.540 0.936 0.798 1.00 93.12 176 VAL A N 1
ATOM 1327 C CA . VAL A 1 176 ? 5.237 2.379 0.742 1.00 93.12 176 VAL A CA 1
ATOM 1328 C C . VAL A 1 176 ? 6.539 3.165 0.602 1.00 93.12 176 VAL A C 1
ATOM 1330 O O . VAL A 1 176 ? 6.692 3.950 -0.328 1.00 93.12 176 VAL A O 1
ATOM 1333 N N . LEU A 1 177 ? 7.531 2.856 1.445 1.00 90.69 177 LEU A N 1
ATOM 1334 C CA . LEU A 1 177 ? 8.855 3.483 1.386 1.00 90.69 177 LEU A CA 1
ATOM 1335 C C . LEU A 1 177 ? 9.553 3.258 0.036 1.00 90.69 177 LEU A C 1
ATOM 1337 O O . LEU A 1 177 ? 10.226 4.153 -0.471 1.00 90.69 177 LEU A O 1
ATOM 1341 N N . GLY A 1 178 ? 9.401 2.067 -0.551 1.00 86.38 178 GLY A N 1
ATOM 1342 C CA . GLY A 1 178 ? 9.930 1.730 -1.871 1.00 86.38 178 GLY A CA 1
ATOM 1343 C C . GLY A 1 178 ? 9.326 2.583 -2.983 1.00 86.38 178 GLY A C 1
ATOM 1344 O O . GLY A 1 178 ? 10.063 3.048 -3.855 1.00 86.38 178 GLY A O 1
ATOM 1345 N N . MET A 1 179 ? 8.015 2.839 -2.919 1.00 87.00 179 MET A N 1
ATOM 1346 C CA . MET A 1 179 ? 7.338 3.720 -3.868 1.00 87.00 179 MET A CA 1
ATOM 1347 C C . MET A 1 179 ? 7.854 5.157 -3.762 1.00 87.00 179 MET A C 1
ATOM 1349 O O . MET A 1 179 ? 8.256 5.719 -4.781 1.00 87.00 179 MET A O 1
ATOM 1353 N N . ASP A 1 180 ? 7.890 5.719 -2.552 1.00 87.44 180 ASP A N 1
ATOM 1354 C CA . ASP A 1 180 ? 8.339 7.098 -2.315 1.00 87.44 180 ASP A CA 1
ATOM 1355 C C . ASP A 1 180 ? 9.787 7.294 -2.768 1.00 87.44 180 ASP A C 1
ATOM 1357 O O . ASP A 1 180 ? 10.102 8.228 -3.507 1.00 87.44 180 ASP A O 1
ATOM 1361 N N . PHE A 1 181 ? 10.662 6.345 -2.421 1.00 86.19 181 PHE A N 1
ATOM 1362 C CA . PHE A 1 181 ? 12.048 6.344 -2.878 1.00 86.19 181 PHE A CA 1
ATOM 1363 C C . PHE A 1 181 ? 12.143 6.388 -4.410 1.00 86.19 181 PHE A C 1
ATOM 1365 O O . PHE A 1 181 ? 12.973 7.108 -4.969 1.00 86.19 181 PHE A O 1
ATOM 1372 N N . MET A 1 182 ? 11.294 5.637 -5.113 1.00 83.75 182 MET A N 1
ATOM 1373 C CA . MET A 1 182 ? 11.321 5.594 -6.574 1.00 83.75 182 MET A CA 1
ATOM 1374 C C . MET A 1 182 ? 10.720 6.835 -7.229 1.00 83.75 182 MET A C 1
ATOM 1376 O O . MET A 1 182 ? 11.235 7.272 -8.262 1.00 83.75 182 MET A O 1
ATOM 1380 N N . ALA A 1 183 ? 9.714 7.451 -6.611 1.00 85.44 183 ALA A N 1
ATOM 1381 C CA . ALA A 1 183 ? 9.191 8.748 -7.028 1.00 85.44 183 ALA A CA 1
ATOM 1382 C C . ALA A 1 183 ? 10.243 9.865 -6.878 1.00 85.44 183 ALA A C 1
ATOM 1384 O O . ALA A 1 183 ? 10.396 10.703 -7.773 1.00 85.44 183 ALA A O 1
ATOM 1385 N N . ASP A 1 184 ? 11.028 9.843 -5.800 1.00 86.31 184 ASP A N 1
ATOM 1386 C CA . ASP A 1 184 ? 12.116 10.799 -5.575 1.00 86.31 184 ASP A CA 1
ATOM 1387 C C . ASP A 1 184 ? 13.245 10.645 -6.601 1.00 86.31 184 ASP A C 1
ATOM 1389 O O . ASP A 1 184 ? 13.752 11.641 -7.128 1.00 86.31 184 ASP A O 1
ATOM 1393 N N . VAL A 1 185 ? 13.611 9.406 -6.948 1.00 84.50 185 VAL A N 1
ATOM 1394 C CA . VAL A 1 185 ? 14.593 9.139 -8.012 1.00 84.50 185 VAL A CA 1
ATOM 1395 C C . VAL A 1 185 ? 14.114 9.705 -9.350 1.00 84.50 185 VAL A C 1
ATOM 1397 O O . VAL A 1 185 ? 14.888 10.380 -10.030 1.00 84.50 185 VAL A O 1
ATOM 1400 N N . GLN A 1 186 ? 12.847 9.492 -9.719 1.00 83.50 186 GLN A N 1
ATOM 1401 C CA . GLN A 1 186 ? 12.274 10.056 -10.949 1.00 83.50 186 GLN A CA 1
ATOM 1402 C C . GLN A 1 186 ? 12.280 11.587 -10.927 1.00 83.50 186 GLN A C 1
ATOM 1404 O O . GLN A 1 186 ? 12.789 12.215 -11.852 1.00 83.50 186 GLN A O 1
ATOM 1409 N N . THR A 1 187 ? 11.825 12.187 -9.827 1.00 85.94 187 THR A N 1
ATOM 1410 C CA . THR A 1 187 ? 11.820 13.646 -9.649 1.00 85.94 187 THR A CA 1
ATOM 1411 C C . THR A 1 187 ? 13.226 14.240 -9.773 1.00 85.94 187 THR A C 1
ATOM 1413 O O . THR A 1 187 ? 13.410 15.318 -10.344 1.00 85.94 187 THR A O 1
ATOM 1416 N N . SER A 1 188 ? 14.241 13.554 -9.243 1.00 84.12 188 SER A N 1
ATOM 1417 C CA . SER A 1 188 ? 15.638 13.974 -9.356 1.00 84.12 188 SER A CA 1
ATOM 1418 C C . SER A 1 188 ? 16.135 13.940 -10.804 1.00 84.12 188 SER A C 1
ATOM 1420 O O . SER A 1 188 ? 16.768 14.902 -11.248 1.00 84.12 188 SER A O 1
ATOM 1422 N N . LEU A 1 189 ? 15.808 12.882 -11.553 1.00 86.38 189 LEU A N 1
ATOM 1423 C CA . LEU A 1 189 ? 16.157 12.754 -12.971 1.00 86.38 189 LEU A CA 1
ATOM 1424 C C . LEU A 1 189 ? 15.473 13.826 -13.828 1.00 86.38 189 LEU A C 1
ATOM 1426 O O . LEU A 1 189 ? 16.141 14.466 -14.640 1.00 86.38 189 LEU A O 1
ATOM 1430 N N . ASP A 1 190 ? 14.185 14.086 -13.600 1.00 83.31 190 ASP A N 1
ATOM 1431 C CA . ASP A 1 190 ? 13.430 15.115 -14.324 1.00 83.31 190 ASP A CA 1
ATOM 1432 C C . ASP A 1 190 ? 14.016 16.511 -14.090 1.00 83.31 190 ASP A C 1
ATOM 1434 O O . ASP A 1 190 ? 14.191 17.300 -15.022 1.00 83.31 190 ASP A O 1
ATOM 1438 N N . ARG A 1 191 ? 14.397 16.814 -12.843 1.00 85.38 191 ARG A N 1
ATOM 1439 C CA . ARG A 1 191 ? 15.081 18.072 -12.517 1.00 85.38 191 ARG A CA 1
ATOM 1440 C C . ARG A 1 191 ? 16.432 18.187 -13.213 1.00 85.38 191 ARG A C 1
ATOM 1442 O O . ARG A 1 191 ? 16.766 19.274 -13.675 1.00 85.38 191 ARG A O 1
ATOM 1449 N N . ALA A 1 192 ? 17.202 17.103 -13.302 1.00 81.56 192 ALA A N 1
ATOM 1450 C CA . ALA A 1 192 ? 18.478 17.113 -14.014 1.00 81.56 192 ALA A CA 1
ATOM 1451 C C . ALA A 1 192 ? 18.287 17.368 -15.521 1.00 81.56 192 ALA A C 1
ATOM 1453 O O . ALA A 1 192 ? 19.022 18.168 -16.101 1.00 81.56 192 ALA A O 1
ATOM 1454 N N . ALA A 1 193 ? 17.267 16.757 -16.130 1.00 81.00 193 ALA A N 1
ATOM 1455 C CA . ALA A 1 193 ? 16.935 16.944 -17.541 1.00 81.00 193 ALA A CA 1
ATOM 1456 C C . ALA A 1 193 ? 16.462 18.371 -17.871 1.00 81.00 193 ALA A C 1
ATOM 1458 O O . ALA A 1 193 ? 16.722 18.854 -18.963 1.00 81.00 193 ALA A O 1
ATOM 1459 N N . LEU A 1 194 ? 15.801 19.065 -16.938 1.00 77.19 194 LEU A N 1
ATOM 1460 C CA . LEU A 1 194 ? 15.373 20.460 -17.125 1.00 77.19 194 LEU A CA 1
ATOM 1461 C C . LEU A 1 194 ? 16.517 21.481 -17.028 1.00 77.19 194 LEU A C 1
ATOM 1463 O O . LEU A 1 194 ? 16.376 22.602 -17.511 1.00 77.19 194 LEU A O 1
ATOM 1467 N N . VAL A 1 195 ? 17.617 21.131 -16.355 1.00 66.69 195 VAL A N 1
ATOM 1468 C CA . VAL A 1 195 ? 18.766 22.029 -16.128 1.00 66.69 195 VAL A CA 1
ATOM 1469 C C . VAL A 1 195 ? 19.844 21.878 -17.217 1.00 66.69 195 VAL A C 1
ATOM 1471 O O . VAL A 1 195 ? 20.760 22.700 -17.275 1.00 66.69 195 VAL A O 1
ATOM 1474 N N . THR A 1 196 ? 19.737 20.870 -18.092 1.00 49.94 196 THR A N 1
ATOM 1475 C CA . THR A 1 196 ? 20.649 20.645 -19.234 1.00 49.94 196 THR A CA 1
ATOM 1476 C C . THR A 1 196 ? 20.048 21.109 -20.552 1.00 49.94 196 THR A C 1
ATOM 1478 O O . THR A 1 196 ? 20.837 21.621 -21.379 1.00 49.94 196 THR A O 1
#

Foldseek 3Di:
DCVVVVVVCVPCVPVVVVVVVVVVVCCVVPPDDVLQVVLVVVLPPDDPPDPVVVVLVVCCVVCVLVDFQWKKKKKKFFDPADDPVSLVLQ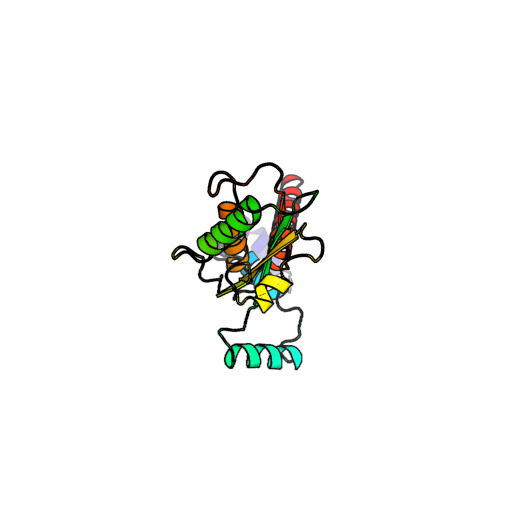VVLQVVCVDPPAQPQFRDKQECPDDPVRNVVQADPRRGIGMIMTGGNDHLLHPSLLVNVVVSVVCVDCVNGNDDPRIDIDMDISNVVNNVVSVVVVVVVVVVVVVD

Sequence (196 aa):
MMDPLRSIVSRRPGWVVGTWFVVAATVGLLSPDLTRLAAEGQAKLLTGDSESLRAALQVGKDWPDQYYESLAIVALHRPGGLTQADHAYARRLSDRIMATDRPAAVVRVLGPRSEAETAGRLLSRDGTVELIAVHLGQPFVSPAAHKAVAWLEARSDPAGLARPDGLEVHWSGDAVLGMDFMADVQTSLDRAALVT

Secondary structure (DSSP, 8-state):
--HHHHHHHHH-HHHHHHHHHHHHHHHHHH---HHHHHHHHHT--S-TT-HHHHHHHHHHHH-TTT--SEEEEEEEE-TT---HHHHHHHHHHHHHHTSTT--TTEEEEESTTS-HHHHHHSB-TTSSEEEEEEEESS-TTSHHHHHHHHHHHHHHSTTTS-PPTT-EEEEESHHHHHHHHHHHHHHHHHHHHHH-

pLDDT: mean 85.52, std 12.54, range [49.94, 98.12]